Protein 1FXY (pdb70)

Secondary structure (DSSP, 8-state):
-BS-EE--TTS-TTEEEEE-TTS-EEEEEEE-SSSEEEE-GGGTTS-SS-EEEEE-S-TTT----EEEEEEEEEEE-TT-BTTTTBT--EEEEESS----BTTB-PPPPPSSPPPTT-EEEEEESS---SSS----SS-EEEEEEBPPHHHHHHHSTTT--TTEEEES-TT-S-B--TT-TT-EEEETTEEEEEEEE-SSSSBTTB-EEEEEGGGGHHHHHHHHHHT-

GO terms:
  GO:0031638 zymogen activation (P, IDA)
  GO:0006508 proteolysis (P, IDA)
  GO:0004252 serine-type endopeptidase activity (F, IMP)
  GO:0005515 protein binding (F, IPI)
  GO:0005576 extracellular region (C, TAS)
  GO:0004252 serine-type endopeptidase activity (F, TAS)
  GO:0007596 blood coagulation (P, TAS)
  GO:0005788 endoplasmic reticulum lumen (C, TAS)
  GO:0005796 Golgi lumen (C, TAS)
  GO:0005886 plasma membrane (C, TAS)
  GO:0005543 phospholipid binding (F, IDA)
  GO:0004252 serine-type endopeptidase activity (F, IDA)
  GO:0032008 positive regulation of TOR signaling (P, IDA)
  GO:0009897 external side of plasma membrane (C, IC)
  GO:0030335 positive regulation of cell migration (P, TAS)
  GO:0007596 blood coagulation (P, IC)

InterPro domains:
  IPR000152 EGF-type aspartate/asparagine hydroxylation site [PS00010] (101-112)
  IPR000294 Gamma-carboxyglutamic acid-rich (GLA) domain [PF00594] (45-85)
  IPR000294 Gamma-carboxyglutamic acid-rich (GLA) domain [PR00001] (44-57)
  IPR000294 Gamma-carboxyglutamic acid-rich (GLA) domain [PR00001] (58-71)
  IPR000294 Gamma-carboxyglutamic acid-rich (GLA) domain [PR00001] (72-86)
  IPR000294 Gamma-carboxyglutamic acid-rich (GLA) domain [PS00011] (56-81)
  IPR000294 Gamma-carboxyglutamic acid-rich (GLA) domain [PS50998] (40-86)
  IPR000294 Gamma-carboxyglutamic acid-rich (GLA) domain [SM00069] (22-85)
  IPR000742 EGF-like domain [PF00008] (90-120)
  IPR000742 EGF-like domain [PS00022] (110-121)
  IPR000742 EGF-like domain [PS01186] (110-121)
  IPR000742 EGF-like domain [PS50026] (86-122)
  IPR000742 EGF-like domain [SM00181] (89-122)
  IPR000742 EGF-like domain [SM00181] (128-165)
  IPR001254 Serine proteases, trypsin domain [PF00089] (235-462)
  IPR001254 Serine proteases, trypsin domain [PS50240] (235-467)
  IPR001254 Serine proteases, trypsin domain [SM00020] (234-462)
  IPR001254 Serine proteases, trypsin domain [cd00190] (235-464)
  IPR001314 Peptidase S1A, chymotrypsin family [PR00722] (262-277)
  IPR001314 Peptidase S1A, chymotrypsin family [PR00722] (318-332)

CATH classification: 2.40.10.10 (+1 more: 2.40.10.10)

Foldseek 3Di:
DAPFAFQDQLNQQQKKFKAAPVRHTFEIWGAAFQFKIKFFLVVPVVHDAIWMKGADDCCVVHDDHIDIFHWDDKAQDVVADPVQLASGMIMTTTPGTDDDDSSHDGAAADPDADDFFFKKKAKFQAAHDLPDGDTDPGITIDIWTWHDVVLVCVLPPPSDDPQKTFTHDLQFRDAGAGSHGNTFIGTPRHGQWGFTDWDGHRDHSITTMTGGRNVCPVVVVVVVVVVD

Structure (mmCIF, N/CA/C/O backbone):
data_1FXY
#
_entry.id   1FXY
#
_cell.length_a   65.510
_cell.length_b   48.920
_cell.length_c   75.540
_cell.angle_alpha   90.00
_cell.angle_beta   111.46
_cell.angle_gamma   90.00
#
_symmetry.space_group_name_H-M   'C 1 2 1'
#
loop_
_entity.id
_entity.type
_entity.pdbx_description
1 polymer 'COAGULATION FACTOR XA-TRYPSIN CHIMERA'
2 non-polymer D-phenylalanyl-N-[(2S,3S)-6-{[amino(iminio)methyl]amino}-1-chloro-2-hydroxyhexan-3-yl]-L-prolinamide
3 water water
#
loop_
_atom_site.group_PDB
_atom_site.id
_atom_site.type_symbol
_atom_site.label_atom_id
_atom_site.label_alt_id
_atom_site.label_comp_id
_atom_site.label_asym_id
_atom_site.label_entity_id
_atom_site.label_seq_id
_atom_site.pdbx_PDB_ins_code
_atom_site.Cartn_x
_atom_site.Cartn_y
_atom_site.Cartn_z
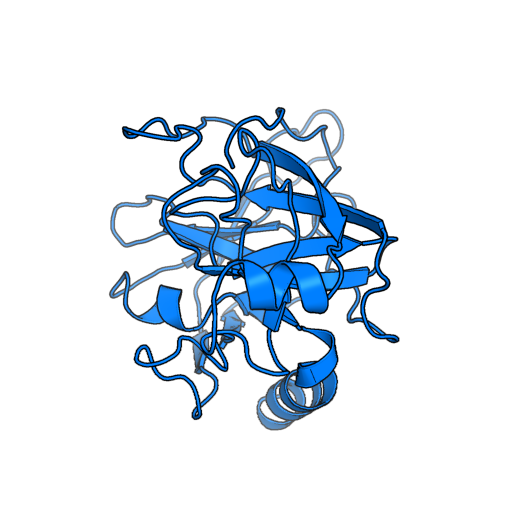_atom_site.occupancy
_atom_site.B_iso_or_equiv
_atom_site.auth_seq_id
_atom_site.auth_comp_id
_atom_site.auth_asym_id
_atom_site.auth_atom_id
_atom_site.pdbx_PDB_model_num
ATOM 1 N N . ILE A 1 1 ? 8.459 6.036 8.458 1.00 11.70 16 ILE A N 1
ATOM 2 C CA . ILE A 1 1 ? 8.853 5.123 7.347 1.00 15.33 16 ILE A CA 1
ATOM 3 C C . ILE A 1 1 ? 8.722 5.853 6.009 1.00 14.91 16 ILE A C 1
ATOM 4 O O . ILE A 1 1 ? 7.667 6.409 5.704 1.00 17.95 16 ILE A O 1
ATOM 12 N N . VAL A 1 2 ? 9.797 5.858 5.224 1.00 15.72 17 VAL A N 1
ATOM 13 C CA . VAL A 1 2 ? 9.799 6.515 3.917 1.00 16.86 17 VAL A CA 1
ATOM 14 C C . VAL A 1 2 ? 9.657 5.488 2.800 1.00 16.72 17 VAL A C 1
ATOM 15 O O . VAL A 1 2 ? 10.375 4.489 2.765 1.00 13.55 17 VAL A O 1
ATOM 20 N N . GLY A 1 3 ? 8.720 5.740 1.891 1.00 19.05 18 GLY A N 1
ATOM 21 C CA . GLY A 1 3 ? 8.501 4.836 0.777 1.00 16.42 18 GLY A CA 1
ATOM 22 C C . GLY A 1 3 ? 7.897 3.499 1.159 1.00 19.66 18 GLY A C 1
ATOM 23 O O . GLY A 1 3 ? 8.174 2.481 0.517 1.00 20.83 18 GLY A O 1
ATOM 25 N N . GLY A 1 4 ? 7.070 3.495 2.203 1.00 18.90 19 GLY A N 1
ATOM 26 C CA . GLY A 1 4 ? 6.436 2.264 2.639 1.00 17.04 19 GLY A CA 1
ATOM 27 C C . GLY A 1 4 ? 5.008 2.158 2.140 1.00 18.29 19 GLY A C 1
ATOM 28 O O . GLY A 1 4 ? 4.633 2.818 1.178 1.00 18.42 19 GLY A O 1
ATOM 30 N N . TYR A 1 5 ? 4.213 1.320 2.797 1.00 18.10 20 TYR A N 1
ATOM 31 C CA . TYR A 1 5 ? 2.813 1.126 2.434 1.00 19.32 20 TYR A CA 1
ATOM 32 C C . TYR A 1 5 ? 2.003 0.965 3.721 1.00 19.36 20 TYR A C 1
ATOM 33 O O . TYR A 1 5 ? 2.561 0.646 4.767 1.00 19.49 20 TYR A O 1
ATOM 44 N N . ASN A 1 6 ? 0.694 1.187 3.641 1.00 20.71 21 ASN A N 1
ATOM 45 C CA . ASN A 1 6 ? -0.187 1.047 4.797 1.00 21.29 21 ASN A CA 1
ATOM 46 C C . ASN A 1 6 ? -0.232 -0.409 5.231 1.00 21.35 21 ASN A C 1
ATOM 47 O O . ASN A 1 6 ? -0.789 -1.247 4.524 1.00 23.87 21 ASN A O 1
ATOM 55 N N . CYS A 1 7 ? 0.348 -0.709 6.391 1.00 17.79 22 CYS A N 1
ATOM 56 C CA . CYS A 1 7 ? 0.363 -2.077 6.900 1.00 18.11 22 CYS A CA 1
ATOM 57 C C . CYS A 1 7 ? -1.017 -2.693 6.729 1.00 19.29 22 CYS A C 1
ATOM 58 O O . CYS A 1 7 ? -2.024 -2.018 6.905 1.00 22.56 22 CYS A O 1
ATOM 62 N N . LYS A 1 8 ? -1.065 -3.970 6.382 1.00 22.96 23 LYS A N 1
ATOM 63 C CA . LYS A 1 8 ? -2.341 -4.649 6.220 1.00 26.14 23 LYS A CA 1
ATOM 64 C C . LYS A 1 8 ? -2.865 -4.994 7.611 1.00 28.99 23 LYS A C 1
ATOM 65 O O . LYS A 1 8 ? -2.086 -5.128 8.559 1.00 25.39 23 LYS A O 1
ATOM 75 N N . ASP A 1 9 ? -4.181 -5.130 7.738 1.00 29.54 24 ASP A N 1
ATOM 76 C CA . ASP A 1 9 ? -4.784 -5.470 9.024 1.00 29.65 24 ASP A CA 1
ATOM 77 C C . ASP A 1 9 ? -4.112 -6.704 9.642 1.00 28.39 24 ASP A C 1
ATOM 78 O O . ASP A 1 9 ? -3.876 -7.700 8.957 1.00 28.42 24 ASP A O 1
ATOM 84 N N . GLY A 1 10 ? -3.797 -6.621 10.932 1.00 26.92 25 GLY A N 1
ATOM 85 C CA . GLY A 1 10 ? -3.170 -7.733 11.631 1.00 24.65 25 GLY A CA 1
ATOM 86 C C . GLY A 1 10 ? -1.765 -8.133 11.206 1.00 24.56 25 GLY A C 1
ATOM 87 O O . GLY A 1 10 ? -1.294 -9.213 11.569 1.00 22.31 25 GLY A O 1
ATOM 89 N N . GLU A 1 11 ? -1.083 -7.274 10.453 1.00 23.76 26 GLU A N 1
ATOM 90 C CA . GLU A 1 11 ? 0.269 -7.577 9.991 1.00 22.55 26 GLU A CA 1
ATOM 91 C C . GLU A 1 11 ? 1.350 -7.344 11.058 1.00 20.99 26 GLU A C 1
ATOM 92 O O . GLU A 1 11 ? 2.375 -8.024 11.062 1.00 18.55 26 GLU A O 1
ATOM 99 N N . VAL A 1 12 ? 1.121 -6.388 11.957 1.00 17.98 27 VAL A N 1
ATOM 100 C CA . VAL A 1 12 ? 2.090 -6.078 13.014 1.00 16.06 27 VAL A CA 1
ATOM 101 C C . VAL A 1 12 ? 1.428 -6.057 14.394 1.00 17.00 27 VAL A C 1
ATOM 102 O O . VAL A 1 12 ? 1.314 -5.005 15.035 1.00 16.00 27 VAL A O 1
ATOM 107 N N . PRO A 1 13 ? 1.017 -7.233 14.885 1.00 15.54 28 PRO A N 1
ATOM 108 C CA . PRO A 1 13 ? 0.360 -7.334 16.192 1.00 15.50 28 PRO A CA 1
ATOM 109 C C . PRO A 1 13 ? 1.190 -6.867 17.388 1.00 16.67 28 PRO A C 1
ATOM 110 O O . PRO A 1 13 ? 0.634 -6.472 18.411 1.00 16.62 28 PRO A O 1
ATOM 114 N N . TRP A 1 14 ? 2.514 -6.901 17.241 1.00 16.16 29 TRP A N 1
ATOM 115 C CA . TRP A 1 14 ? 3.440 -6.530 18.312 1.00 14.36 29 TRP A CA 1
ATOM 116 C C . TRP A 1 14 ? 3.817 -5.055 18.363 1.00 16.42 29 TRP A C 1
ATOM 117 O O . TRP A 1 14 ? 4.621 -4.655 19.205 1.00 17.17 29 TRP A O 1
ATOM 130 N N . GLN A 1 15 ? 3.242 -4.251 17.473 1.00 16.95 30 GLN A N 1
ATOM 131 C CA . GLN A 1 15 ? 3.554 -2.824 17.424 1.00 14.32 30 GLN A CA 1
ATOM 132 C C . GLN A 1 15 ? 3.000 -2.015 18.591 1.00 15.60 30 GLN A C 1
ATOM 133 O O . GLN A 1 15 ? 1.844 -2.177 18.982 1.00 16.02 30 GLN A O 1
ATOM 142 N N . ALA A 1 16 ? 3.844 -1.142 19.138 1.00 15.50 31 ALA A N 1
ATOM 143 C CA . ALA A 1 16 ? 3.462 -0.258 20.232 1.00 12.48 31 ALA A CA 1
ATOM 144 C C . ALA A 1 16 ? 3.878 1.165 19.853 1.00 12.96 31 ALA A C 1
ATOM 145 O O . ALA A 1 16 ? 4.811 1.360 19.074 1.00 12.50 31 ALA A O 1
ATOM 148 N N . LEU A 1 17 ? 3.171 2.153 20.393 1.00 14.51 32 LEU A N 1
ATOM 149 C CA . LEU A 1 17 ? 3.451 3.555 20.110 1.00 14.83 32 LEU A CA 1
ATOM 150 C C . LEU A 1 17 ? 3.588 4.347 21.399 1.00 17.03 32 LEU A C 1
ATOM 151 O O . LEU A 1 17 ? 2.733 4.258 22.274 1.00 13.23 32 LEU A O 1
ATOM 157 N N . LEU A 1 18 ? 4.667 5.114 21.520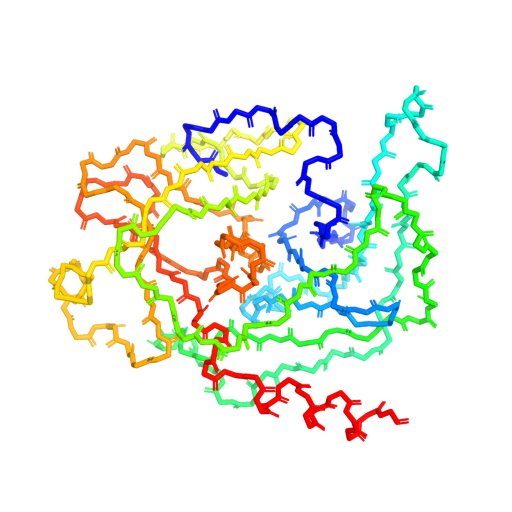 1.00 18.16 33 LEU A N 1
ATOM 158 C CA . LEU A 1 18 ? 4.874 5.936 22.706 1.00 19.02 33 LEU A CA 1
ATOM 159 C C . LEU A 1 18 ? 4.282 7.303 22.398 1.00 18.25 33 LEU A C 1
ATOM 160 O O . LEU A 1 18 ? 4.573 7.886 21.352 1.00 14.18 33 LEU A O 1
ATOM 166 N N . ILE A 1 19 ? 3.443 7.801 23.301 1.00 18.37 34 ILE A N 1
ATOM 167 C CA . ILE A 1 19 ? 2.811 9.102 23.117 1.00 20.73 34 ILE A CA 1
ATOM 168 C C . ILE A 1 19 ? 3.170 10.050 24.259 1.00 21.20 34 ILE A C 1
ATOM 169 O O . ILE A 1 19 ? 3.179 9.661 25.426 1.00 18.60 34 ILE A O 1
ATOM 175 N N . ASN A 1 20 ? 3.470 11.297 23.912 1.00 25.45 35 ASN A N 1
ATOM 176 C CA . ASN A 1 20 ? 3.854 12.300 24.901 1.00 32.57 35 ASN A CA 1
ATOM 177 C C . ASN A 1 20 ? 2.658 12.937 25.604 1.00 35.39 35 ASN A C 1
ATOM 178 O O . ASN A 1 20 ? 1.531 12.449 25.496 1.00 34.64 35 ASN A O 1
ATOM 186 N N . GLU A 1 21 ? 2.920 14.029 26.323 1.00 38.90 36 GLU A N 1
ATOM 187 C CA . GLU A 1 21 ? 1.885 14.756 27.053 1.00 39.60 36 GLU A CA 1
ATOM 188 C C . GLU A 1 21 ? 0.774 15.247 26.126 1.00 42.44 36 GLU A C 1
ATOM 189 O O . GLU A 1 21 ? -0.406 15.171 26.469 1.00 44.12 36 GLU A O 1
ATOM 196 N N . GLU A 1 22 ? 1.156 15.744 24.951 1.00 45.90 37 GLU A N 1
ATOM 197 C CA . GLU A 1 22 ? 0.197 16.256 23.973 1.00 46.57 37 GLU A CA 1
ATOM 198 C C . GLU A 1 22 ? -0.498 15.159 23.162 1.00 48.20 37 GLU A C 1
ATOM 199 O O . GLU A 1 22 ? -1.064 15.426 22.100 1.00 50.17 37 GLU A O 1
ATOM 206 N N . ASN A 1 23 ? -0.456 13.929 23.665 1.00 46.95 38 ASN A N 1
ATOM 207 C CA . ASN A 1 23 ? -1.088 12.802 22.985 1.00 45.49 38 ASN A CA 1
ATOM 208 C C . ASN A 1 23 ? -0.566 12.592 21.562 1.00 44.29 38 ASN A C 1
ATOM 209 O O . ASN A 1 23 ? -1.289 12.095 20.697 1.00 46.79 38 ASN A O 1
ATOM 217 N N . GLU A 1 24 ? 0.686 12.969 21.324 1.00 37.64 39 GLU A N 1
ATOM 218 C CA . GLU A 1 24 ? 1.293 12.806 20.007 1.00 35.80 39 GLU A CA 1
ATOM 219 C C . GLU A 1 24 ? 2.328 11.679 20.035 1.00 30.86 39 GLU A C 1
ATOM 220 O O . GLU A 1 24 ? 3.058 11.515 21.014 1.00 24.63 39 GLU A O 1
ATOM 227 N N . GLY A 1 25 ? 2.388 10.903 18.958 1.00 26.98 40 GLY A N 1
ATOM 228 C CA . GLY A 1 25 ? 3.338 9.806 18.898 1.00 25.45 40 GLY A CA 1
ATOM 229 C C . GLY A 1 25 ? 4.729 10.311 18.586 1.00 24.95 40 GLY A C 1
ATOM 230 O O . GLY A 1 25 ? 4.900 11.124 17.677 1.00 26.84 40 GLY A O 1
ATOM 232 N N . PHE A 1 26 ? 5.728 9.842 19.331 1.00 21.49 41 PHE A N 1
ATOM 233 C CA . PHE A 1 26 ? 7.092 10.292 19.096 1.00 19.93 41 PHE A CA 1
ATOM 234 C C . PHE A 1 26 ? 8.097 9.165 18.930 1.00 17.80 41 PHE A C 1
ATOM 235 O O . PHE A 1 26 ? 9.241 9.399 18.533 1.00 18.78 41 PHE A O 1
ATOM 244 N N . CYS A 1 27 ? 7.669 7.944 19.222 1.00 15.49 42 CYS A N 1
ATOM 245 C CA . CYS A 1 27 ? 8.542 6.784 19.100 1.00 16.85 42 CYS A CA 1
ATOM 246 C C . CYS A 1 27 ? 7.742 5.490 19.046 1.00 17.41 42 CYS A C 1
ATOM 247 O O . CYS A 1 27 ? 6.588 5.439 19.471 1.00 16.36 42 CYS A O 1
ATOM 251 N N . GLY A 1 28 ? 8.364 4.448 18.509 1.00 14.30 43 GLY A N 1
ATOM 252 C CA . GLY A 1 28 ? 7.705 3.166 18.421 1.00 13.77 43 GLY A CA 1
ATOM 253 C C . GLY A 1 28 ? 8.112 2.265 19.568 1.00 16.79 43 GLY A C 1
ATOM 254 O O . GLY A 1 28 ? 8.851 2.670 20.474 1.00 10.13 43 GLY A O 1
ATOM 256 N N . GLY A 1 29 ? 7.618 1.034 19.524 1.00 12.92 44 GLY A N 1
ATOM 257 C CA . GLY A 1 29 ? 7.934 0.066 20.550 1.00 9.85 44 GLY A CA 1
ATOM 258 C C . GLY A 1 29 ? 7.504 -1.307 20.089 1.00 9.82 44 GLY A C 1
ATOM 259 O O . GLY A 1 29 ? 6.760 -1.432 19.118 1.00 13.32 44 GLY A O 1
ATOM 261 N N . THR A 1 30 ? 7.982 -2.335 20.780 1.00 11.67 45 THR A N 1
ATOM 262 C CA . THR A 1 30 ? 7.642 -3.710 20.456 1.00 10.86 45 THR A CA 1
ATOM 263 C C . THR A 1 30 ? 7.145 -4.412 21.724 1.00 13.73 45 THR A C 1
ATOM 264 O O . THR A 1 30 ? 7.779 -4.333 22.773 1.00 15.34 45 THR A O 1
ATOM 270 N N . ILE A 1 31 ? 6.007 -5.089 21.632 1.00 14.52 46 ILE A N 1
ATOM 271 C CA . ILE A 1 31 ? 5.483 -5.812 22.780 1.00 15.30 46 ILE A CA 1
ATOM 272 C C . ILE A 1 31 ? 6.315 -7.083 22.932 1.00 16.58 46 ILE A C 1
ATOM 273 O O . ILE A 1 31 ? 6.507 -7.828 21.964 1.00 13.79 46 ILE A O 1
ATOM 279 N N . LEU A 1 32 ? 6.814 -7.321 24.141 1.00 14.89 47 LEU A N 1
ATOM 280 C CA . LEU A 1 32 ? 7.627 -8.506 24.418 1.00 18.20 47 LEU A CA 1
ATOM 281 C C . LEU A 1 32 ? 6.818 -9.498 25.247 1.00 18.08 47 LEU A C 1
ATOM 282 O O . LEU A 1 32 ? 6.954 -10.714 25.110 1.00 17.03 47 LEU A O 1
ATOM 288 N N . SER A 1 33 ? 5.973 -8.951 26.110 1.00 16.10 48 SER A N 1
ATOM 289 C CA . SER A 1 33 ? 5.126 -9.739 26.980 1.00 19.32 48 SER A CA 1
ATOM 290 C C . SER A 1 33 ? 3.995 -8.830 27.454 1.00 20.88 48 SER A C 1
ATOM 291 O O . SER A 1 33 ? 3.902 -7.679 27.026 1.00 19.23 48 SER A O 1
ATOM 296 N N . GLU A 1 34 ? 3.144 -9.338 28.340 1.00 20.80 49 GLU A N 1
ATOM 297 C CA . GLU A 1 34 ? 2.011 -8.567 28.845 1.00 20.24 49 GLU A CA 1
ATOM 298 C C . GLU A 1 34 ? 2.391 -7.303 29.612 1.00 15.62 49 GLU A C 1
ATOM 299 O O . GLU A 1 34 ? 1.644 -6.330 29.611 1.00 14.86 49 GLU A O 1
ATOM 306 N N . PHE A 1 35 ? 3.551 -7.308 30.256 1.00 13.48 50 PHE A N 1
ATOM 307 C CA . PHE A 1 35 ? 3.986 -6.154 31.035 1.00 15.77 50 PHE A CA 1
ATOM 308 C C . PHE A 1 35 ? 5.172 -5.410 30.444 1.00 15.33 50 PHE A C 1
ATOM 309 O O . PHE A 1 35 ? 5.440 -4.278 30.837 1.00 16.17 50 PHE A O 1
ATOM 318 N N . TYR A 1 36 ? 5.883 -6.038 29.511 1.00 14.66 51 TYR A N 1
ATOM 319 C CA . TYR A 1 36 ? 7.080 -5.424 28.940 1.00 13.52 51 TYR A CA 1
ATOM 320 C C . TYR A 1 36 ? 7.058 -4.993 27.484 1.00 13.65 51 TYR A C 1
ATOM 321 O O . TYR A 1 36 ? 6.566 -5.705 26.605 1.00 13.71 51 TYR A O 1
ATOM 332 N N . ILE A 1 37 ? 7.627 -3.812 27.256 1.00 12.50 52 ILE A N 1
ATOM 333 C CA . ILE A 1 37 ? 7.728 -3.204 25.937 1.00 14.64 52 ILE A CA 1
ATOM 334 C C . ILE A 1 37 ? 9.195 -2.868 25.669 1.00 13.56 52 ILE A C 1
ATOM 335 O O . ILE A 1 37 ? 9.899 -2.370 26.547 1.00 13.17 52 ILE A O 1
ATOM 341 N N . LEU A 1 38 ? 9.650 -3.157 24.456 1.00 10.78 53 LEU A N 1
ATOM 342 C CA . LEU A 1 38 ? 11.017 -2.868 24.049 1.00 8.57 53 LEU A CA 1
ATOM 343 C C . LEU A 1 38 ? 11.017 -1.618 23.167 1.00 9.60 53 LEU A C 1
ATOM 344 O O . LEU A 1 38 ? 10.177 -1.473 22.286 1.00 10.09 53 LEU A O 1
ATOM 350 N N . THR A 1 39 ? 11.955 -0.711 23.410 1.00 11.60 54 THR A N 1
ATOM 351 C CA . THR A 1 39 ? 12.053 0.502 22.614 1.00 10.32 54 THR A CA 1
ATOM 352 C C . THR A 1 39 ? 13.505 0.971 22.607 1.00 14.30 54 THR A C 1
ATOM 353 O O . THR A 1 39 ? 14.396 0.251 23.078 1.00 8.34 54 THR A O 1
ATOM 359 N N . ALA A 1 40 ? 13.744 2.156 22.048 1.00 11.92 55 ALA A N 1
ATOM 360 C CA . ALA A 1 40 ? 15.091 2.716 21.974 1.00 10.49 55 ALA A CA 1
ATOM 361 C C . ALA A 1 40 ? 15.377 3.612 23.178 1.00 10.82 55 ALA A C 1
ATOM 362 O O . ALA A 1 40 ? 14.513 4.374 23.613 1.00 7.09 55 ALA A O 1
ATOM 365 N N . ALA A 1 41 ? 16.587 3.515 23.720 1.00 10.62 56 ALA A N 1
ATOM 366 C CA . ALA A 1 41 ? 16.965 4.325 24.876 1.00 11.73 56 ALA A CA 1
ATOM 367 C C . ALA A 1 41 ? 16.889 5.815 24.571 1.00 12.94 56 ALA A C 1
ATOM 368 O O . ALA A 1 41 ? 16.507 6.606 25.436 1.00 12.41 56 ALA A O 1
ATOM 371 N N . HIS A 1 42 ? 17.244 6.199 23.344 1.00 11.68 57 HIS A N 1
ATOM 372 C CA . HIS A 1 42 ? 17.226 7.610 22.971 1.00 10.74 57 HIS A CA 1
ATOM 373 C C . HIS A 1 42 ? 15.845 8.256 22.934 1.00 11.75 57 HIS A C 1
ATOM 374 O O . HIS A 1 42 ? 15.732 9.479 22.912 1.00 12.44 57 HIS A O 1
ATOM 383 N N . CYS A 1 43 ? 14.798 7.436 22.946 1.00 12.86 58 CYS A N 1
ATOM 384 C CA . CYS A 1 43 ? 13.418 7.926 22.944 1.00 14.10 58 CYS A CA 1
ATOM 385 C C . CYS A 1 43 ? 13.055 8.423 24.343 1.00 16.87 58 CYS A C 1
ATOM 386 O O . CYS A 1 43 ? 12.160 9.256 24.516 1.00 15.58 58 CYS A O 1
ATOM 390 N N . LEU A 1 44 ? 13.749 7.886 25.340 1.00 16.11 59 LEU A N 1
ATOM 391 C CA . LEU A 1 44 ? 13.500 8.235 26.729 1.00 24.66 59 LEU A CA 1
ATOM 392 C C . LEU A 1 44 ? 13.721 9.707 27.054 1.00 26.74 59 LEU A C 1
ATOM 393 O O . LEU A 1 44 ? 13.071 10.249 27.948 1.00 31.42 59 LEU A O 1
ATOM 399 N N . TYR A 1 45 ? 14.625 10.365 26.336 1.00 31.14 60 TYR A N 1
ATOM 400 C CA . TYR A 1 45 ? 14.872 11.773 26.601 1.00 34.69 60 TYR A CA 1
ATOM 401 C C . TYR A 1 45 ? 14.205 12.702 25.588 1.00 35.67 60 TYR A C 1
ATOM 402 O O . TYR A 1 45 ? 14.457 13.906 25.576 1.00 39.25 60 TYR A O 1
ATOM 413 N N . GLN A 1 46 ? 13.340 12.141 24.751 1.00 36.49 61 GLN A N 1
ATOM 414 C CA . GLN A 1 46 ? 12.637 12.929 23.749 1.00 35.37 61 GLN A CA 1
ATOM 415 C C . GLN A 1 46 ? 11.268 13.349 24.262 1.00 36.37 61 GLN A C 1
ATOM 416 O O . GLN A 1 46 ? 10.473 13.922 23.520 1.00 37.37 61 GLN A O 1
ATOM 425 N N . ALA A 1 47 A 10.998 13.057 25.532 1.00 38.69 61 ALA A N 1
ATOM 426 C CA . ALA A 1 47 A 9.723 13.411 26.156 1.00 41.35 61 ALA A CA 1
ATOM 427 C C . ALA A 1 47 A 9.787 13.228 27.671 1.00 42.77 61 ALA A C 1
ATOM 428 O O . ALA A 1 47 A 10.416 12.291 28.164 1.00 45.49 61 ALA A O 1
ATOM 431 N N . LYS A 1 48 ? 9.136 14.125 28.407 1.00 44.99 62 LYS A N 1
ATOM 432 C CA . LYS A 1 48 ? 9.129 14.044 29.865 1.00 45.55 62 LYS A CA 1
ATOM 433 C C . LYS A 1 48 ? 8.260 12.887 30.345 1.00 47.56 62 LYS A C 1
ATOM 434 O O . LYS A 1 48 ? 8.752 11.937 30.962 1.00 50.29 62 LYS A O 1
ATOM 444 N N . ARG A 1 49 ? 6.965 12.969 30.054 1.00 47.06 63 ARG A N 1
ATOM 445 C CA . ARG A 1 49 ? 6.019 11.928 30.443 1.00 42.47 63 ARG A CA 1
ATOM 446 C C . ARG A 1 49 ? 5.427 11.294 29.187 1.00 36.44 63 ARG A C 1
ATOM 447 O O . ARG A 1 49 ? 5.278 11.958 28.158 1.00 34.94 63 ARG A O 1
ATOM 461 N N . PHE A 1 50 ? 5.102 10.009 29.268 1.00 28.28 64 PHE A N 1
ATOM 462 C CA . PHE A 1 50 ? 4.526 9.315 28.126 1.00 22.58 64 PHE A CA 1
ATOM 463 C C . PHE A 1 50 ? 3.811 8.029 28.526 1.00 20.98 64 PHE A C 1
ATOM 464 O O . PHE A 1 50 ? 4.004 7.495 29.624 1.00 17.73 64 PHE A O 1
ATOM 473 N N . LYS A 1 51 ? 2.972 7.549 27.617 1.00 21.46 65 LYS A N 1
ATOM 474 C CA . LYS A 1 51 ? 2.218 6.325 27.819 1.00 21.57 65 LYS A CA 1
ATOM 475 C C . LYS A 1 51 ? 2.469 5.448 26.599 1.00 18.14 65 LYS A C 1
ATOM 476 O O . LYS A 1 51 ? 3.140 5.868 25.657 1.00 14.86 65 LYS A O 1
ATOM 486 N N . VAL A 1 52 ? 1.936 4.233 26.616 1.00 17.51 66 VAL A N 1
ATOM 487 C CA . VAL A 1 52 ? 2.115 3.321 25.492 1.00 18.11 66 VAL A CA 1
ATOM 488 C C . VAL A 1 52 ? 0.768 2.931 24.914 1.00 17.58 66 VAL A C 1
ATOM 489 O O . VAL A 1 52 ? -0.150 2.583 25.644 1.00 19.77 66 VAL A O 1
ATOM 494 N N . ARG A 1 53 ? 0.653 2.989 23.596 1.00 19.44 67 ARG A N 1
ATOM 495 C CA . ARG A 1 53 ? -0.589 2.620 22.944 1.00 19.65 67 ARG A CA 1
ATOM 496 C C . ARG A 1 53 ? -0.386 1.397 22.064 1.00 18.11 67 ARG A C 1
ATOM 497 O O . ARG A 1 53 ? 0.544 1.345 21.264 1.00 16.35 67 ARG A O 1
ATOM 511 N N . VAL A 1 54 ? -1.258 0.408 22.229 1.00 19.13 68 VAL A N 1
ATOM 512 C CA . VAL A 1 54 ? -1.204 -0.807 21.430 1.00 19.23 68 VAL A CA 1
ATOM 513 C C . VAL A 1 54 ? -2.600 -1.050 20.872 1.00 18.10 68 VAL A C 1
ATOM 514 O O . VAL A 1 54 ? -3.559 -0.396 21.278 1.00 18.69 68 VAL A O 1
ATOM 519 N N . GLY A 1 55 ? -2.712 -1.984 19.936 1.00 21.13 69 GLY A N 1
ATOM 520 C CA . GLY A 1 55 ? -4.007 -2.282 19.361 1.00 21.67 69 GLY A CA 1
ATOM 521 C C . GLY A 1 55 ? -4.279 -1.503 18.093 1.00 25.23 69 GLY A C 1
ATOM 522 O O . GLY A 1 55 ? -3.391 -0.830 17.565 1.00 21.07 69 GLY A O 1
ATOM 524 N N . ASP A 1 56 ? -5.520 -1.591 17.620 1.00 26.25 70 ASP A N 1
ATOM 525 C CA . ASP A 1 56 ? -5.946 -0.922 16.400 1.00 28.44 70 ASP A CA 1
ATOM 526 C C . ASP A 1 56 ? -7.456 -0.719 16.467 1.00 30.35 70 ASP A C 1
ATOM 527 O O . ASP A 1 56 ? -8.117 -1.258 17.351 1.00 28.77 70 ASP A O 1
ATOM 533 N N . ARG A 1 57 ? -7.997 0.038 15.517 1.00 34.46 71 ARG A N 1
ATOM 534 C CA . ARG A 1 57 ? -9.430 0.323 15.477 1.00 36.33 71 ARG A CA 1
ATOM 535 C C . ARG A 1 57 ? -10.193 -0.502 14.439 1.00 36.52 71 ARG A C 1
ATOM 536 O O . ARG A 1 57 ? -11.363 -0.233 14.167 1.00 35.64 71 ARG A O 1
ATOM 550 N N . ASN A 1 58 ? -9.536 -1.503 13.863 1.00 39.89 72 ASN A N 1
ATOM 551 C CA . ASN A 1 58 ? -10.169 -2.356 12.861 1.00 43.60 72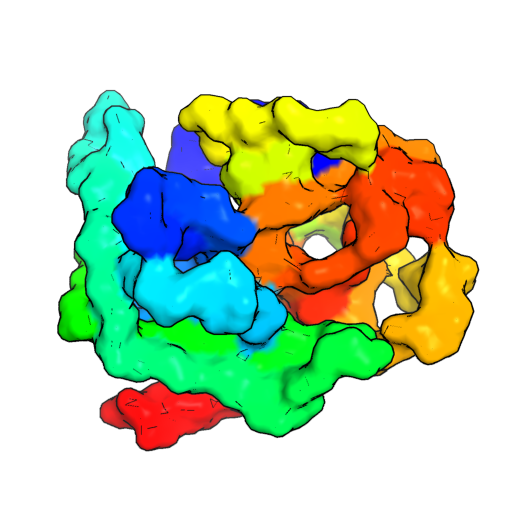 ASN A CA 1
ATOM 552 C C . ASN A 1 58 ? -10.962 -3.470 13.534 1.00 45.24 72 ASN A C 1
ATOM 553 O O . ASN A 1 58 ? -10.517 -4.616 13.610 1.00 48.11 72 ASN A O 1
ATOM 561 N N . THR A 1 59 ? -12.148 -3.114 14.018 1.00 45.40 73 THR A N 1
ATOM 562 C CA . THR A 1 59 ? -13.021 -4.050 14.711 1.00 43.55 73 THR A CA 1
ATOM 563 C C . THR A 1 59 ? -13.697 -5.051 13.786 1.00 43.07 73 THR A C 1
ATOM 564 O O . THR A 1 59 ? -14.299 -6.020 14.248 1.00 44.63 73 THR A O 1
ATOM 570 N N . GLU A 1 60 ? -13.602 -4.817 12.482 1.00 41.75 74 GLU A N 1
ATOM 571 C CA . GLU A 1 60 ? -14.208 -5.718 11.508 1.00 41.26 74 GLU A CA 1
ATOM 572 C C . GLU A 1 60 ? -13.639 -7.127 11.668 1.00 40.87 74 GLU A C 1
ATOM 573 O O . GLU A 1 60 ? -14.392 -8.097 11.790 1.00 42.89 74 GLU A O 1
ATOM 579 N N . GLN A 1 61 ? -12.312 -7.233 11.677 1.00 35.91 75 GLN A N 1
ATOM 580 C CA . GLN A 1 61 ? -11.647 -8.525 11.823 1.00 31.82 75 GLN A CA 1
ATOM 581 C C . GLN A 1 61 ? -11.594 -8.996 13.277 1.00 28.96 75 GLN A C 1
ATOM 582 O O . GLN A 1 61 ? -11.661 -10.194 13.550 1.00 32.24 75 GLN A O 1
ATOM 588 N N . GLU A 1 62 ? -11.479 -8.059 14.211 1.00 24.23 76 GLU A N 1
ATOM 589 C CA . GLU A 1 62 ? -11.413 -8.418 15.620 1.00 21.10 76 GLU A CA 1
ATOM 590 C C . GLU A 1 62 ? -11.703 -7.213 16.501 1.00 20.80 76 GLU A C 1
ATOM 591 O O . GLU A 1 62 ? -11.238 -6.104 16.229 1.00 22.57 76 GLU A O 1
ATOM 598 N N . GLU A 1 63 ? -12.468 -7.443 17.564 1.00 18.41 77 GLU A N 1
ATOM 599 C CA . GLU A 1 63 ? -12.844 -6.382 18.490 1.00 18.97 77 GLU A CA 1
ATOM 600 C C . GLU A 1 63 ? -11.808 -6.218 19.591 1.00 17.61 77 GLU A C 1
ATOM 601 O O . GLU A 1 63 ? -11.076 -7.150 19.909 1.00 23.46 77 GLU A O 1
ATOM 608 N N . GLY A 1 64 ? -11.746 -5.024 20.165 1.00 18.56 78 GLY A N 1
ATOM 609 C CA . GLY A 1 64 ? -10.791 -4.763 21.221 1.00 20.42 78 GLY A CA 1
ATOM 610 C C . GLY A 1 64 ? -10.332 -3.321 21.190 1.00 21.28 78 GLY A C 1
ATOM 611 O O . GLY A 1 64 ? -10.206 -2.680 22.233 1.00 28.96 78 GLY A O 1
ATOM 613 N N . GLY A 1 65 ? -10.081 -2.809 19.990 1.00 21.41 79 GLY A N 1
ATOM 614 C CA . GLY A 1 65 ? -9.641 -1.433 19.850 1.00 18.67 79 GLY A CA 1
ATOM 615 C C . GLY A 1 65 ? -8.210 -1.181 20.291 1.00 19.36 79 GLY A C 1
ATOM 616 O O . GLY A 1 65 ? -7.399 -2.102 20.388 1.00 21.61 79 GLY A O 1
ATOM 618 N N . GLU A 1 66 ? -7.905 0.087 20.540 1.00 21.07 80 GLU A N 1
ATOM 619 C CA . GLU A 1 66 ? -6.585 0.507 20.985 1.00 20.18 80 GLU A CA 1
ATOM 620 C C . GLU A 1 66 ? -6.608 0.614 22.500 1.00 21.79 80 GLU A C 1
ATOM 621 O O . GLU A 1 66 ? -7.636 0.953 23.084 1.00 22.58 80 GLU A O 1
ATOM 628 N N . ALA A 1 67 ? -5.476 0.327 23.132 1.00 21.32 81 ALA A N 1
ATOM 629 C CA . ALA A 1 67 ? -5.381 0.401 24.583 1.00 20.47 81 ALA A CA 1
ATOM 630 C C . ALA A 1 67 ? -4.184 1.256 24.967 1.00 19.89 81 ALA A C 1
ATOM 631 O O . ALA A 1 67 ? -3.082 1.060 24.460 1.00 17.91 81 ALA A O 1
ATOM 634 N N . VAL A 1 68 ? -4.408 2.216 25.855 1.00 19.45 82 VAL A N 1
ATOM 635 C CA . VAL A 1 68 ? -3.333 3.086 26.303 1.00 19.53 82 VAL A CA 1
ATOM 636 C C . VAL A 1 68 ? -2.891 2.610 27.679 1.00 20.72 82 VAL A C 1
ATOM 637 O O . VAL A 1 68 ? -3.714 2.418 28.573 1.00 23.01 82 VAL A O 1
ATOM 642 N N . HIS A 1 69 ? -1.589 2.412 27.841 1.00 21.48 83 HIS A N 1
ATOM 643 C CA . HIS A 1 69 ? -1.044 1.937 29.102 1.00 22.05 83 HIS A CA 1
ATOM 644 C C . HIS A 1 69 ? -0.072 2.918 29.726 1.00 23.42 83 HIS A C 1
ATOM 645 O O . HIS A 1 69 ? 0.660 3.621 29.028 1.00 23.13 83 HIS A O 1
ATOM 655 N N . GLU A 1 70 ? -0.070 2.957 31.052 1.00 19.36 84 GLU A N 1
ATOM 656 C CA . GLU A 1 70 ? 0.835 3.827 31.774 1.00 22.38 84 GLU A CA 1
ATOM 657 C C . GLU A 1 70 ? 2.127 3.051 32.037 1.00 20.51 84 GLU A C 1
ATOM 658 O O . GLU A 1 70 ? 2.108 1.828 32.201 1.00 19.82 84 GLU A O 1
ATOM 665 N N . VAL A 1 71 ? 3.250 3.756 32.044 1.00 17.27 85 VAL A N 1
ATOM 666 C CA . VAL A 1 71 ? 4.529 3.113 32.282 1.00 19.44 85 VAL A CA 1
ATOM 667 C C . VAL A 1 71 ? 4.891 3.197 33.760 1.00 21.33 85 VAL A C 1
ATOM 668 O O . VAL A 1 71 ? 4.975 4.281 34.332 1.00 21.99 85 VAL A O 1
ATOM 673 N N . GLU A 1 72 ? 5.096 2.039 34.372 1.00 21.06 86 GLU A N 1
ATOM 674 C CA . GLU A 1 72 ? 5.441 1.966 35.782 1.00 22.87 86 GLU A CA 1
ATOM 675 C C . GLU A 1 72 ? 6.939 2.124 36.024 1.00 24.30 86 GLU A C 1
ATOM 676 O O . GLU A 1 72 ? 7.353 2.927 36.861 1.00 25.20 86 GLU A O 1
ATOM 683 N N . VAL A 1 73 ? 7.743 1.351 35.295 1.00 22.32 87 VAL A N 1
ATOM 684 C CA . VAL A 1 73 ? 9.197 1.400 35.429 1.00 21.07 87 VAL A CA 1
ATOM 685 C C . VAL A 1 73 ? 9.893 1.523 34.078 1.00 21.35 87 VAL A C 1
ATOM 686 O O . VAL A 1 73 ? 9.555 0.808 33.133 1.00 21.89 87 VAL A O 1
ATOM 691 N N . VAL A 1 74 ? 10.862 2.431 33.995 1.00 18.20 88 VAL A N 1
ATOM 692 C CA . VAL A 1 74 ? 11.635 2.619 32.772 1.00 19.05 88 VAL A CA 1
ATOM 693 C C . VAL A 1 74 ? 13.031 2.077 33.045 1.00 16.39 88 VAL A C 1
ATOM 694 O O . VAL A 1 74 ? 13.704 2.531 33.965 1.00 18.09 88 VAL A O 1
ATOM 699 N N . ILE A 1 75 ? 13.455 1.101 32.251 1.00 12.95 89 ILE A N 1
ATOM 700 C CA . ILE A 1 75 ? 14.769 0.499 32.420 1.00 13.34 89 ILE A CA 1
ATOM 701 C C . ILE A 1 75 ? 15.615 0.665 31.165 1.00 16.24 89 ILE A C 1
ATOM 702 O O . ILE A 1 75 ? 15.525 -0.114 30.216 1.00 16.50 89 ILE A O 1
ATOM 708 N N . LYS A 1 76 ? 16.439 1.704 31.185 1.00 16.65 90 LYS A N 1
ATOM 709 C CA . LYS A 1 76 ? 17.323 2.051 30.082 1.00 20.13 90 LYS A CA 1
ATOM 710 C C . LYS A 1 76 ? 18.637 1.283 30.221 1.00 20.61 90 LYS A C 1
ATOM 711 O O . LYS A 1 76 ? 19.095 1.048 31.341 1.00 21.50 90 LYS A O 1
ATOM 721 N N . HIS A 1 77 ? 19.232 0.868 29.101 1.00 15.80 91 HIS A N 1
ATOM 722 C CA . HIS A 1 77 ? 20.502 0.155 29.173 1.00 12.10 91 HIS A CA 1
ATOM 723 C C . HIS A 1 77 ? 21.528 1.176 29.657 1.00 15.15 91 HIS A C 1
ATOM 724 O O . HIS A 1 77 ? 21.785 2.175 28.989 1.00 15.03 91 HIS A O 1
ATOM 734 N N . ASN A 1 78 ? 22.105 0.919 30.825 1.00 15.31 92 ASN A N 1
ATOM 735 C CA . ASN A 1 78 ? 23.058 1.835 31.439 1.00 15.70 92 ASN A CA 1
ATOM 736 C C . ASN A 1 78 ? 24.304 2.180 30.640 1.00 12.69 92 ASN A C 1
ATOM 737 O O . ASN A 1 78 ? 25.010 3.123 30.982 1.00 12.15 92 ASN A O 1
ATOM 745 N N . ARG A 1 79 ? 24.572 1.439 29.575 1.00 16.22 93 ARG A N 1
ATOM 746 C CA . ARG A 1 79 ? 25.754 1.709 28.765 1.00 16.67 93 ARG A CA 1
ATOM 747 C C . ARG A 1 79 ? 25.450 2.605 27.570 1.00 17.35 93 ARG A C 1
ATOM 748 O O . ARG A 1 79 ? 26.341 2.912 26.776 1.00 16.58 93 ARG A O 1
ATOM 762 N N . PHE A 1 80 ? 24.194 3.027 27.442 1.00 15.72 94 PHE A N 1
ATOM 763 C CA . PHE A 1 80 ? 23.814 3.897 26.336 1.00 16.44 94 PHE A CA 1
ATOM 764 C C . PHE A 1 80 ? 24.477 5.264 26.446 1.00 14.93 94 PHE A C 1
ATOM 765 O O . PHE A 1 80 ? 24.625 5.813 27.537 1.00 17.52 94 PHE A O 1
ATOM 774 N N . THR A 1 81 ? 24.873 5.801 25.299 1.00 14.05 95 THR A N 1
ATOM 775 C CA . THR A 1 81 ? 25.498 7.117 25.216 1.00 15.17 95 THR A CA 1
ATOM 776 C C . THR A 1 81 ? 25.162 7.686 23.844 1.00 11.54 95 THR A C 1
ATOM 777 O O . THR A 1 81 ? 25.213 6.967 22.853 1.00 9.60 95 THR A O 1
ATOM 783 N N . LYS A 1 82 ? 24.801 8.963 23.779 1.00 13.19 96 LYS A N 1
ATOM 784 C CA . LYS A 1 82 ? 24.472 9.562 22.487 1.00 19.77 96 LYS A CA 1
ATOM 785 C C . LYS A 1 82 ? 25.736 9.919 21.708 1.00 20.26 96 LYS A C 1
ATOM 786 O O . LYS A 1 82 ? 25.675 10.470 20.611 1.00 20.11 96 LYS A O 1
ATOM 796 N N . GLU A 1 83 ? 26.887 9.592 22.277 1.00 17.40 97 GLU A N 1
ATOM 797 C CA . GLU A 1 83 ? 28.146 9.866 21.611 1.00 20.73 97 GLU A CA 1
ATOM 798 C C . GLU A 1 83 ? 28.289 8.906 20.439 1.00 20.17 97 GLU A C 1
ATOM 799 O O . GLU A 1 83 ? 28.830 9.254 19.394 1.00 21.32 97 GLU A O 1
ATOM 806 N N . THR A 1 84 ? 27.778 7.693 20.621 1.00 24.98 98 THR A N 1
ATOM 807 C CA . THR A 1 84 ? 27.859 6.660 19.596 1.00 24.13 98 THR A CA 1
ATOM 808 C C . THR A 1 84 ? 26.492 6.095 19.232 1.00 22.90 98 THR A C 1
ATOM 809 O O . THR A 1 84 ? 26.307 5.550 18.140 1.00 25.23 98 THR A O 1
ATOM 815 N N . TYR A 1 85 ? 25.549 6.231 20.162 1.00 18.02 99 TYR A N 1
ATOM 816 C CA . TYR A 1 85 ? 24.190 5.707 20.015 1.00 18.86 99 TYR A CA 1
ATOM 817 C C . TYR A 1 85 ? 24.233 4.187 20.083 1.00 14.21 99 TYR A C 1
ATOM 818 O O . TYR A 1 85 ? 23.363 3.491 19.556 1.00 14.02 99 TYR A O 1
ATOM 829 N N . ASP A 1 86 ? 25.273 3.690 20.743 1.00 10.43 100 ASP A N 1
ATOM 830 C CA . ASP A 1 86 ? 25.454 2.264 20.956 1.00 14.49 100 ASP A CA 1
ATOM 831 C C . ASP A 1 86 ? 24.592 1.952 22.185 1.00 11.88 100 ASP A C 1
ATOM 832 O O . ASP A 1 86 ? 24.360 2.830 23.012 1.00 11.05 100 ASP A O 1
ATOM 838 N N . PHE A 1 87 ? 24.108 0.719 22.300 1.00 13.26 101 PHE A N 1
ATOM 839 C CA . PHE A 1 87 ? 23.260 0.340 23.429 1.00 15.49 101 PHE A CA 1
ATOM 840 C C . PHE A 1 87 ? 21.959 1.146 23.442 1.00 14.31 101 PHE A C 1
ATOM 841 O O . PHE A 1 87 ? 21.416 1.469 24.501 1.00 10.37 101 PHE A O 1
ATOM 850 N N . ASP A 1 88 ? 21.469 1.465 22.249 1.00 12.98 102 ASP A N 1
ATOM 851 C CA . ASP A 1 88 ? 20.229 2.217 22.079 1.00 14.53 102 ASP A CA 1
ATOM 852 C C . ASP A 1 88 ? 19.055 1.253 22.283 1.00 15.94 102 ASP A C 1
ATOM 853 O O . ASP A 1 88 ? 18.342 0.895 21.342 1.00 17.16 102 ASP A O 1
ATOM 859 N N . ILE A 1 89 ? 18.865 0.835 23.527 1.00 14.75 103 ILE A N 1
ATOM 860 C CA . ILE A 1 89 ? 17.813 -0.104 23.855 1.00 13.87 103 ILE A CA 1
ATOM 861 C C . ILE A 1 89 ? 17.310 0.132 25.282 1.00 14.79 103 ILE A C 1
ATOM 862 O O . ILE A 1 89 ? 18.080 0.469 26.184 1.00 13.43 103 ILE A O 1
ATOM 868 N N . ALA A 1 90 ? 16.004 -0.021 25.466 1.00 14.08 104 ALA A N 1
ATOM 869 C CA . ALA A 1 90 ? 15.379 0.179 26.769 1.00 17.55 104 ALA A CA 1
ATOM 870 C C . ALA A 1 90 ? 14.154 -0.721 26.911 1.00 15.96 104 ALA A C 1
ATOM 871 O O . ALA A 1 90 ? 13.507 -1.068 25.923 1.00 16.61 104 ALA A O 1
ATOM 874 N N . VAL A 1 91 ? 13.851 -1.101 28.147 1.00 13.62 105 VAL A N 1
ATOM 875 C CA . VAL A 1 91 ? 12.709 -1.953 28.441 1.00 14.31 105 VAL A CA 1
ATOM 876 C C . VAL A 1 91 ? 11.762 -1.181 29.355 1.00 16.38 105 VAL A C 1
ATOM 877 O O . VAL A 1 91 ? 12.197 -0.567 30.329 1.00 16.39 105 VAL A O 1
ATOM 882 N N . LEU A 1 92 ? 10.474 -1.197 29.019 1.00 12.37 106 LEU A N 1
ATOM 883 C CA . LEU A 1 92 ? 9.464 -0.499 29.797 1.00 15.73 106 LEU A CA 1
ATOM 884 C C . LEU A 1 92 ? 8.561 -1.494 30.501 1.00 18.92 106 LEU A C 1
ATOM 885 O O . LEU A 1 92 ? 8.244 -2.551 29.956 1.00 21.45 106 LEU A O 1
ATOM 891 N N . ARG A 1 93 ? 8.156 -1.151 31.718 1.00 19.23 107 ARG A N 1
ATOM 892 C CA . ARG A 1 93 ? 7.255 -1.998 32.481 1.00 19.44 107 ARG A CA 1
ATOM 893 C C . ARG A 1 93 ? 5.957 -1.228 32.674 1.00 19.20 107 ARG A C 1
ATOM 894 O O . ARG A 1 93 ? 5.956 -0.126 33.225 1.00 17.92 107 ARG A O 1
ATOM 908 N N . LE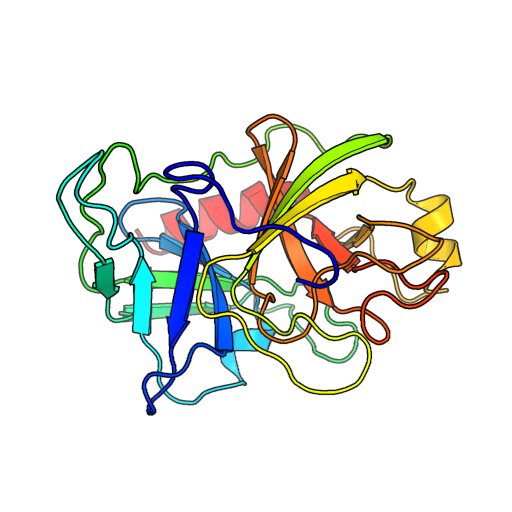U A 1 94 ? 4.858 -1.808 32.205 1.00 17.67 108 LEU A N 1
ATOM 909 C CA . LEU A 1 94 ? 3.550 -1.174 32.297 1.00 18.09 108 LEU A CA 1
ATOM 910 C C . LEU A 1 94 ? 2.898 -1.396 33.654 1.00 17.82 108 LEU A C 1
ATOM 911 O O . LEU A 1 94 ? 3.170 -2.397 34.320 1.00 15.80 108 LEU A O 1
ATOM 917 N N . LYS A 1 95 ? 2.045 -0.455 34.060 1.00 20.72 109 LYS A N 1
ATOM 918 C CA . LYS A 1 95 ? 1.332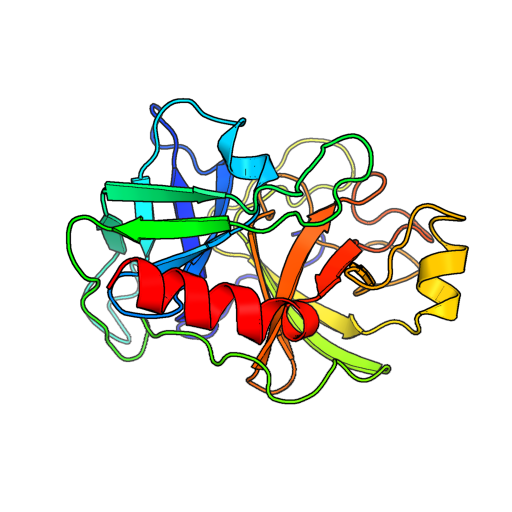 -0.549 35.335 1.00 25.26 109 LYS A CA 1
ATOM 919 C C . LYS A 1 95 ? 0.324 -1.691 35.252 1.00 27.52 109 LYS A C 1
ATOM 920 O O . LYS A 1 95 ? 0.179 -2.489 36.182 1.00 29.54 109 LYS A O 1
ATOM 930 N N . THR A 1 96 ? -0.373 -1.757 34.124 1.00 24.19 110 THR A N 1
ATOM 931 C CA . THR A 1 96 ? -1.364 -2.793 33.899 1.00 21.48 110 THR A CA 1
ATOM 932 C C . THR A 1 96 ? -0.943 -3.631 32.697 1.00 19.75 110 THR A C 1
ATOM 933 O O . THR A 1 96 ? -0.422 -3.109 31.709 1.00 19.13 110 THR A O 1
ATOM 939 N N . PRO A 1 97 ? -1.169 -4.948 32.767 1.00 16.89 111 PRO A N 1
ATOM 940 C CA . PRO A 1 97 ? -0.799 -5.843 31.671 1.00 20.23 111 PRO A CA 1
ATOM 941 C C . PRO A 1 97 ? -1.669 -5.632 30.444 1.00 21.57 111 PRO A C 1
ATOM 942 O O . PRO A 1 97 ? -2.814 -5.199 30.553 1.00 21.97 111 PRO A O 1
ATOM 946 N N . ILE A 1 98 ? -1.113 -5.933 29.276 1.00 21.68 112 ILE A N 1
ATOM 947 C CA . ILE A 1 98 ? -1.846 -5.796 28.032 1.00 20.42 112 ILE A CA 1
ATOM 948 C C . ILE A 1 98 ? -2.728 -7.021 27.826 1.00 18.49 112 ILE A C 1
ATOM 949 O O . ILE A 1 98 ? -2.325 -8.148 28.117 1.00 11.46 112 ILE A O 1
ATOM 955 N N . THR A 1 99 ? -3.941 -6.794 27.338 1.00 19.18 113 THR A N 1
ATOM 956 C CA . THR A 1 99 ? -4.858 -7.888 27.073 1.00 22.47 113 THR A CA 1
ATOM 957 C C . THR A 1 99 ? -4.615 -8.318 25.636 1.00 21.41 113 THR A C 1
ATOM 958 O O . THR A 1 99 ? -5.007 -7.625 24.693 1.00 22.48 113 THR A O 1
ATOM 964 N N . PHE A 1 100 ? -3.945 -9.456 25.478 1.00 17.79 114 PHE A N 1
ATOM 965 C CA . PHE A 1 100 ? -3.617 -9.976 24.161 1.00 16.54 114 PHE A CA 1
ATOM 966 C C . PHE A 1 100 ? -4.819 -10.510 23.402 1.00 17.84 114 PHE A C 1
ATOM 967 O O . PHE A 1 100 ? -5.827 -10.908 23.983 1.00 19.82 114 PHE A O 1
ATOM 976 N N . ARG A 1 101 ? -4.689 -10.498 22.085 1.00 15.82 115 ARG A N 1
ATOM 977 C CA . ARG A 1 101 ? -5.696 -11.024 21.187 1.00 16.15 115 ARG A CA 1
ATOM 978 C C . ARG A 1 101 ? -4.901 -11.376 19.952 1.00 16.32 115 ARG A C 1
ATOM 979 O O . ARG A 1 101 ? -3.675 -11.258 19.955 1.00 14.19 115 ARG A O 1
ATOM 993 N N . MET A 1 102 ? -5.576 -11.822 18.904 1.00 18.40 116 MET A N 1
ATOM 994 C CA . MET A 1 102 ? -4.881 -12.193 17.679 1.00 23.23 116 MET A CA 1
ATOM 995 C C . MET A 1 102 ? -4.140 -11.018 17.024 1.00 20.24 116 MET A C 1
ATOM 996 O O . MET A 1 102 ? -3.081 -11.211 16.433 1.00 21.75 116 MET A O 1
ATOM 1002 N N . ASN A 1 103 ? -4.691 -9.811 17.141 1.00 17.93 117 ASN A N 1
ATOM 1003 C CA . ASN A 1 103 ? -4.071 -8.620 16.550 1.00 23.05 117 ASN A CA 1
ATOM 1004 C C . ASN A 1 103 ? -3.240 -7.785 17.542 1.00 21.40 117 ASN A C 1
ATOM 1005 O O . ASN A 1 103 ? -2.804 -6.673 17.226 1.00 20.22 117 ASN A O 1
ATOM 1013 N N . VAL A 1 104 ? -3.036 -8.329 18.737 1.00 19.80 118 VAL A N 1
ATOM 1014 C CA . VAL A 1 104 ? -2.248 -7.679 19.780 1.00 19.05 118 VAL A CA 1
ATOM 1015 C C . VAL A 1 104 ? -1.478 -8.790 20.493 1.00 17.60 118 VAL A C 1
ATOM 1016 O O . VAL A 1 104 ? -1.953 -9.357 21.479 1.00 14.75 118 VAL A O 1
ATOM 1021 N N . ALA A 1 105 ? -0.294 -9.109 19.979 1.00 16.85 119 ALA A N 1
ATOM 1022 C CA . ALA A 1 105 ? 0.516 -10.181 20.549 1.00 16.46 119 ALA A CA 1
ATOM 1023 C C . ALA A 1 105 ? 2.000 -9.829 20.598 1.00 18.16 119 ALA A C 1
ATOM 1024 O O . ALA A 1 105 ? 2.477 -8.971 19.855 1.00 16.95 119 ALA A O 1
ATOM 1027 N N . PRO A 1 106 ? 2.752 -10.504 21.477 1.00 20.64 120 PRO A N 1
ATOM 1028 C CA . PRO A 1 106 ? 4.190 -10.247 21.615 1.00 20.50 120 PRO A CA 1
ATOM 1029 C C . PRO A 1 106 ? 5.035 -10.743 20.447 1.00 22.62 120 PRO A C 1
ATOM 1030 O O . PRO A 1 106 ? 4.621 -11.624 19.695 1.00 25.89 120 PRO A O 1
ATOM 1034 N N . ALA A 1 107 ? 6.222 -10.165 20.295 1.00 24.49 121 ALA A N 1
ATOM 1035 C CA . ALA A 1 107 ? 7.137 -10.575 19.238 1.00 21.41 121 ALA A CA 1
ATOM 1036 C C . ALA A 1 107 ? 8.056 -11.637 19.836 1.00 21.66 121 ALA A C 1
ATOM 1037 O O . ALA A 1 107 ? 8.189 -11.738 21.060 1.00 16.10 121 ALA A O 1
ATOM 1040 N N . SER A 1 108 ? 8.688 -12.425 18.974 1.00 20.27 122 SER A N 1
ATOM 1041 C CA . SER A 1 108 ? 9.597 -13.477 19.416 1.00 22.52 122 SER A CA 1
ATOM 1042 C C . SER A 1 108 ? 11.040 -12.980 19.429 1.00 23.61 122 SER A C 1
ATOM 1043 O O . SER A 1 108 ? 11.509 -12.395 18.455 1.00 22.22 122 SER A O 1
ATOM 1048 N N . LEU A 1 109 ? 11.740 -13.211 20.533 1.00 21.66 123 LEU A N 1
ATOM 1049 C CA . LEU A 1 109 ? 13.136 -12.814 20.634 1.00 21.98 123 LEU A CA 1
ATOM 1050 C C . LEU A 1 109 ? 13.920 -13.687 19.647 1.00 22.48 123 LEU A C 1
ATOM 1051 O O . LEU A 1 109 ? 13.493 -14.798 19.316 1.00 21.04 123 LEU A O 1
ATOM 1057 N N . PRO A 1 110 ? 15.078 -13.201 19.164 1.00 21.54 124 PRO A N 1
ATOM 1058 C CA . PRO A 1 110 ? 15.848 -14.008 18.213 1.00 19.97 124 PRO A CA 1
ATOM 1059 C C . PRO A 1 110 ? 16.642 -15.142 18.857 1.00 22.34 124 PRO A C 1
ATOM 1060 O O . PRO A 1 110 ? 17.050 -15.054 20.017 1.00 18.55 124 PRO A O 1
ATOM 1064 N N . THR A 1 111 ? 16.847 -16.207 18.086 1.00 21.59 125 THR A N 1
ATOM 1065 C CA . THR A 1 111 ? 17.592 -17.374 18.542 1.00 26.67 125 THR A CA 1
ATOM 1066 C C . THR A 1 111 ? 18.855 -17.541 17.698 1.00 28.53 125 THR A C 1
ATOM 1067 O O . THR A 1 111 ? 19.655 -18.447 17.929 1.00 30.29 125 THR A O 1
ATOM 1073 N N . ALA A 1 112 ? 19.017 -16.650 16.720 1.00 29.99 127 ALA A N 1
ATOM 1074 C CA . ALA A 1 112 ? 20.165 -16.647 15.819 1.00 25.84 127 ALA A CA 1
ATOM 1075 C C . ALA A 1 112 ? 20.352 -15.242 15.257 1.00 27.46 127 ALA A C 1
ATOM 1076 O O . ALA A 1 112 ? 19.380 -14.511 15.061 1.00 28.47 127 ALA A O 1
ATOM 1079 N N . PRO A 1 113 ? 21.606 -14.843 14.991 1.00 26.95 128 PRO A N 1
ATOM 1080 C CA . PRO A 1 113 ? 21.878 -13.507 14.447 1.00 28.87 128 PRO A CA 1
ATOM 1081 C C . PRO A 1 113 ? 21.246 -13.305 13.069 1.00 28.33 128 PRO A C 1
ATOM 1082 O O . PRO A 1 113 ? 20.975 -14.265 12.349 1.00 26.71 128 PRO A O 1
ATOM 1086 N N . PRO A 1 114 ? 21.010 -12.044 12.681 1.00 29.53 129 PRO A N 1
ATOM 1087 C CA . PRO A 1 114 ? 20.404 -11.772 11.372 1.00 30.79 129 PRO A CA 1
ATOM 1088 C C . PRO A 1 114 ? 21.317 -12.139 10.205 1.00 28.72 129 PRO A C 1
ATOM 1089 O O . PRO A 1 114 ? 22.507 -11.830 10.218 1.00 31.74 129 PRO A O 1
ATOM 1093 N N . ALA A 1 115 ? 20.753 -12.794 9.194 1.00 27.44 130 ALA A N 1
ATOM 1094 C CA . ALA A 1 115 ? 21.524 -13.201 8.025 1.00 24.62 130 ALA A CA 1
ATOM 1095 C C . ALA A 1 115 ? 21.382 -12.240 6.847 1.00 24.18 130 ALA A C 1
ATOM 1096 O O . ALA A 1 115 ? 20.283 -11.794 6.522 1.00 24.01 130 ALA A O 1
ATOM 1099 N N . THR A 1 116 ? 22.510 -11.933 6.213 1.00 23.63 132 THR A N 1
ATOM 1100 C CA . THR A 1 116 ? 22.558 -11.032 5.063 1.00 22.56 132 THR A CA 1
ATOM 1101 C C . THR A 1 116 ? 21.602 -11.442 3.944 1.00 21.46 132 THR A C 1
ATOM 1102 O O . THR A 1 116 ? 21.561 -12.602 3.545 1.00 21.68 132 THR A O 1
ATOM 1108 N N . GLY A 1 117 ? 20.846 -10.477 3.433 1.00 23.42 133 GLY A N 1
ATOM 1109 C CA . GLY A 1 117 ? 19.918 -10.762 2.357 1.00 20.95 133 GLY A CA 1
ATOM 1110 C C . GLY A 1 117 ? 18.522 -11.063 2.851 1.00 24.31 133 GLY A C 1
ATOM 1111 O O . GLY A 1 117 ? 17.548 -10.913 2.114 1.00 23.57 133 GLY A O 1
ATOM 1113 N N . THR A 1 118 ? 18.424 -11.493 4.104 1.00 25.30 134 THR A N 1
ATOM 1114 C CA . THR A 1 118 ? 17.136 -11.819 4.708 1.00 25.67 134 THR A CA 1
ATOM 1115 C C . THR A 1 118 ? 16.188 -10.622 4.656 1.00 25.28 134 THR A C 1
ATOM 1116 O O . THR A 1 118 ? 16.597 -9.479 4.878 1.00 26.50 134 THR A O 1
ATOM 1122 N N . LYS A 1 119 ? 14.923 -10.890 4.347 1.00 22.86 135 LYS A N 1
ATOM 1123 C CA . LYS A 1 119 ? 13.915 -9.839 4.275 1.00 23.27 135 LYS A CA 1
ATOM 1124 C C . LYS A 1 119 ? 13.331 -9.589 5.661 1.00 23.11 135 LYS A C 1
ATOM 1125 O O . LYS A 1 119 ? 13.056 -10.524 6.418 1.00 21.65 135 LYS A O 1
ATOM 1135 N N . CYS A 1 120 ? 13.148 -8.317 5.982 1.00 19.45 136 CYS A N 1
ATOM 1136 C CA . CYS A 1 120 ? 12.621 -7.929 7.271 1.00 16.88 136 CYS A CA 1
ATOM 1137 C C . CYS A 1 120 ? 11.483 -6.947 7.092 1.00 17.29 136 CYS A C 1
ATOM 1138 O O . CYS A 1 120 ? 11.384 -6.261 6.072 1.00 17.24 136 CYS A O 1
ATOM 1142 N N . LEU A 1 121 ? 10.634 -6.879 8.105 1.00 15.27 137 LEU A N 1
ATOM 1143 C CA . LEU A 1 121 ? 9.503 -5.981 8.094 1.00 14.55 137 LEU A CA 1
ATOM 1144 C C . LEU A 1 121 ? 9.719 -4.901 9.142 1.00 15.42 137 LEU A C 1
ATOM 1145 O O . LEU A 1 121 ? 9.832 -5.194 10.333 1.00 16.18 137 LEU A O 1
ATOM 1151 N N . ILE A 1 122 ? 9.780 -3.653 8.685 1.00 15.38 138 ILE A N 1
ATOM 1152 C CA . ILE A 1 122 ? 9.976 -2.499 9.558 1.00 13.23 138 ILE A CA 1
ATOM 1153 C C . ILE A 1 122 ? 8.681 -1.695 9.566 1.00 11.38 138 ILE A C 1
ATOM 1154 O O . ILE A 1 122 ? 8.093 -1.454 8.520 1.00 13.37 138 ILE A O 1
ATOM 1160 N N . SER A 1 123 ? 8.231 -1.290 10.747 1.00 12.15 139 SER A N 1
ATOM 1161 C CA . SER A 1 123 ? 6.982 -0.548 10.854 1.00 13.24 139 SER A CA 1
ATOM 1162 C C . SER A 1 123 ? 7.078 0.636 11.807 1.00 11.19 139 SER A C 1
ATOM 1163 O O . SER A 1 123 ? 7.917 0.656 12.707 1.00 15.13 139 SER A O 1
ATOM 1168 N N . GLY A 1 124 ? 6.217 1.625 11.596 1.00 12.27 140 GLY A N 1
ATOM 1169 C CA . GLY A 1 124 ? 6.229 2.802 12.441 1.00 13.33 140 GLY A CA 1
ATOM 1170 C C . GLY A 1 124 ? 5.262 3.900 12.024 1.00 16.46 140 GLY A C 1
ATOM 1171 O O . GLY A 1 124 ? 4.693 3.882 10.928 1.00 13.55 140 GLY A O 1
ATOM 1173 N N . TRP A 1 125 ? 5.084 4.860 12.924 1.00 13.08 141 TRP A N 1
ATOM 1174 C CA . TRP A 1 125 ? 4.205 5.999 12.714 1.00 13.11 141 TRP A CA 1
ATOM 1175 C C . TRP A 1 125 ? 5.034 7.250 12.458 1.00 14.71 141 TRP A C 1
ATOM 1176 O O . TRP A 1 125 ? 4.508 8.359 12.503 1.00 17.45 141 TRP A O 1
ATOM 1189 N N . GLY A 1 126 ? 6.328 7.065 12.209 1.00 11.31 142 GLY A N 1
ATOM 1190 C CA . GLY A 1 126 ? 7.222 8.185 11.978 1.00 13.19 142 GLY A CA 1
ATOM 1191 C C . GLY A 1 126 ? 7.111 8.866 10.628 1.00 14.41 142 GLY A C 1
ATOM 1192 O O . GLY A 1 126 ? 6.295 8.494 9.784 1.00 16.14 142 GLY A O 1
ATOM 1194 N N . ASN A 1 127 ? 7.957 9.870 10.429 1.00 13.90 143 ASN A N 1
ATOM 1195 C CA . ASN A 1 127 ? 7.983 10.654 9.200 1.00 14.96 143 ASN A CA 1
ATOM 1196 C C . ASN A 1 127 ? 8.090 9.812 7.921 1.00 17.72 143 ASN A C 1
ATOM 1197 O O . ASN A 1 127 ? 8.863 8.857 7.851 1.00 17.98 143 ASN A O 1
ATOM 1205 N N . THR A 1 128 ? 7.312 10.185 6.907 1.00 19.70 144 THR A N 1
ATOM 1206 C CA . THR A 1 128 ? 7.307 9.479 5.627 1.00 19.81 144 THR A CA 1
ATOM 1207 C C . THR A 1 128 ? 7.989 10.288 4.523 1.00 21.79 144 THR A C 1
ATOM 1208 O O . THR A 1 128 ? 7.979 9.885 3.361 1.00 24.71 144 THR A O 1
ATOM 1214 N N . ALA A 1 129 ? 8.581 11.422 4.884 1.00 23.61 145 ALA A N 1
ATOM 1215 C CA . ALA A 1 129 ? 9.241 12.279 3.902 1.00 23.75 145 ALA A CA 1
ATOM 1216 C C . ALA A 1 129 ? 10.757 12.354 4.070 1.00 28.66 145 ALA A C 1
ATOM 1217 O O . ALA A 1 129 ? 11.258 12.534 5.182 1.00 29.38 145 ALA A O 1
ATOM 1220 N N . SER A 1 130 ? 11.478 12.217 2.957 1.00 29.82 146 SER A N 1
ATOM 1221 C CA . SER A 1 130 ? 12.938 12.283 2.955 1.00 35.23 146 SER A CA 1
ATOM 1222 C C . SER A 1 130 ? 13.379 13.643 3.482 1.00 37.24 146 SER A C 1
ATOM 1223 O O . SER A 1 130 ? 14.258 13.739 4.338 1.00 36.96 146 SER A O 1
ATOM 1228 N N . SER A 1 131 ? 12.769 14.694 2.947 1.00 40.36 147 SER A N 1
ATOM 1229 C CA . SER A 1 131 ? 13.065 16.059 3.360 1.00 41.18 147 SER A CA 1
ATOM 1230 C C . SER A 1 131 ? 11.729 16.744 3.617 1.00 39.86 147 SER A C 1
ATOM 1231 O O . SER A 1 131 ? 10.912 16.888 2.709 1.00 41.44 147 SER A O 1
ATOM 1236 N N . GLY A 1 132 ? 11.514 17.157 4.860 1.00 36.72 148 GLY A N 1
ATOM 1237 C CA . GLY A 1 132 ? 10.267 17.797 5.222 1.00 33.95 148 GLY A CA 1
ATOM 1238 C C . GLY A 1 132 ? 9.566 16.915 6.230 1.00 34.36 148 GLY A C 1
ATOM 1239 O O . GLY A 1 132 ? 10.085 15.861 6.588 1.00 36.05 148 GLY A O 1
ATOM 1241 N N . ALA A 1 133 ? 8.388 17.333 6.684 1.00 36.07 149 ALA A N 1
ATOM 1242 C CA . ALA A 1 133 ? 7.638 16.566 7.671 1.00 38.21 149 ALA A CA 1
ATOM 1243 C C . ALA A 1 133 ? 6.239 16.173 7.203 1.00 37.81 149 ALA A C 1
ATOM 1244 O O . ALA A 1 133 ? 5.360 17.017 7.052 1.00 41.63 149 ALA A O 1
ATOM 1247 N N . ASP A 1 134 ? 6.044 14.879 6.987 1.00 38.03 150 ASP A N 1
ATOM 1248 C CA . ASP A 1 134 ? 4.761 14.346 6.549 1.00 35.99 150 ASP A CA 1
ATOM 1249 C C . ASP A 1 134 ? 4.483 13.061 7.317 1.00 30.98 150 ASP A C 1
ATOM 1250 O O . ASP A 1 134 ? 4.971 11.990 6.958 1.00 28.94 150 ASP A O 1
ATOM 1256 N N . TYR A 1 135 ? 3.701 13.178 8.384 1.00 29.75 151 TYR A N 1
ATOM 1257 C CA . TYR A 1 135 ? 3.368 12.033 9.216 1.00 29.45 151 TYR A CA 1
ATOM 1258 C C . TYR A 1 135 ? 2.081 11.338 8.764 1.00 29.98 151 TYR A C 1
ATOM 1259 O O . TYR A 1 135 ? 1.121 11.990 8.357 1.00 32.70 151 TYR A O 1
ATOM 1270 N N . PRO A 1 136 ? 2.047 9.996 8.843 1.00 27.43 152 PRO A N 1
ATOM 1271 C CA . PRO A 1 136 ? 0.890 9.197 8.430 1.00 26.38 152 PRO A CA 1
ATOM 1272 C C . PRO A 1 136 ? -0.279 9.072 9.400 1.00 27.17 152 PRO A C 1
ATOM 1273 O O . PRO A 1 136 ? -0.136 9.215 10.614 1.00 27.77 152 PRO A O 1
ATOM 1277 N N . ASP A 1 137 ? -1.443 8.783 8.833 1.00 31.37 153 ASP A N 1
ATOM 1278 C CA . ASP A 1 137 ? -2.656 8.595 9.613 1.00 33.75 153 ASP A CA 1
ATOM 1279 C C . ASP A 1 137 ? -2.777 7.105 9.913 1.00 31.41 153 ASP A C 1
ATOM 1280 O O . ASP A 1 137 ? -3.506 6.697 10.814 1.00 37.73 153 ASP A O 1
ATOM 1286 N N . GLU A 1 138 ? -2.050 6.296 9.151 1.00 24.30 154 GLU A N 1
ATOM 1287 C CA . GLU A 1 138 ? -2.076 4.852 9.329 1.00 22.65 154 GLU A CA 1
ATOM 1288 C C . GLU A 1 138 ? -0.668 4.290 9.523 1.00 21.98 154 GLU A C 1
ATOM 1289 O O . GLU A 1 138 ? 0.304 4.831 8.992 1.00 18.77 154 GLU A O 1
ATOM 1296 N N . LEU A 1 139 ? -0.565 3.203 10.286 1.00 19.46 155 LEU A N 1
ATOM 1297 C CA . LEU A 1 139 ? 0.725 2.570 10.542 1.00 17.97 155 LEU A CA 1
ATOM 1298 C C . LEU A 1 139 ? 1.386 2.194 9.212 1.00 17.19 155 LEU A C 1
ATOM 1299 O O . LEU A 1 139 ? 0.746 1.593 8.346 1.00 18.74 155 LEU A O 1
ATOM 1305 N N . GLN A 1 140 ? 2.659 2.554 9.051 1.00 15.77 156 GLN A N 1
ATOM 1306 C CA . GLN A 1 140 ? 3.388 2.258 7.815 1.00 15.57 156 GLN A CA 1
ATOM 1307 C C . GLN A 1 140 ? 4.236 1.003 7.928 1.00 14.91 156 GLN A C 1
ATOM 1308 O O . GLN A 1 140 ? 4.703 0.655 9.013 1.00 16.24 156 GLN A O 1
ATOM 1317 N N . CYS A 1 141 ? 4.432 0.329 6.797 1.00 14.13 157 CYS A N 1
ATOM 1318 C CA . CYS A 1 141 ? 5.208 -0.908 6.753 1.00 10.99 157 CYS A CA 1
ATOM 1319 C C . CYS A 1 141 ? 6.236 -0.854 5.631 1.00 11.11 157 CYS A C 1
ATOM 1320 O O . CYS A 1 141 ? 6.003 -0.241 4.595 1.00 9.45 157 CYS A O 1
ATOM 1324 N N . LEU A 1 142 ? 7.377 -1.501 5.843 1.00 14.88 158 LEU A N 1
ATOM 1325 C CA . LEU A 1 142 ? 8.435 -1.530 4.844 1.00 16.47 158 LEU A CA 1
ATOM 1326 C C . LEU A 1 142 ? 9.181 -2.858 4.879 1.00 18.50 158 LEU A C 1
ATOM 1327 O O . LEU A 1 142 ? 9.581 -3.332 5.941 1.00 14.57 158 LEU A O 1
ATOM 1333 N N . ASP A 1 143 ? 9.345 -3.465 3.708 1.00 17.57 159 ASP A N 1
ATOM 1334 C CA . ASP A 1 143 ? 10.075 -4.717 3.599 1.00 17.92 159 ASP A CA 1
ATOM 1335 C C . ASP A 1 143 ? 11.448 -4.335 3.079 1.00 15.66 159 ASP A C 1
ATOM 1336 O O . ASP A 1 143 ? 11.565 -3.677 2.051 1.00 17.34 159 ASP A O 1
ATOM 1342 N N . ALA A 1 144 ? 12.488 -4.726 3.800 1.00 15.06 160 ALA A N 1
ATOM 1343 C CA . ALA A 1 144 ? 13.847 -4.394 3.398 1.00 16.56 160 ALA A CA 1
ATOM 1344 C C . ALA A 1 144 ? 14.812 -5.513 3.755 1.00 16.50 160 ALA A C 1
ATOM 1345 O O . ALA A 1 144 ? 14.630 -6.214 4.747 1.00 17.71 160 ALA A O 1
ATOM 1348 N N . PRO A 1 145 ? 15.865 -5.688 2.950 1.00 17.86 161 PRO A N 1
ATOM 1349 C CA . PRO A 1 145 ? 16.843 -6.745 3.219 1.00 17.75 161 PRO A CA 1
ATOM 1350 C C . PRO A 1 145 ? 17.914 -6.342 4.221 1.00 16.28 161 PRO A C 1
ATOM 1351 O O . PRO A 1 145 ? 18.206 -5.160 4.392 1.00 12.82 161 PRO A O 1
ATOM 1355 N N . VAL A 1 146 ? 18.491 -7.341 4.880 1.00 19.74 162 VAL A N 1
ATOM 1356 C CA . VAL A 1 146 ? 19.565 -7.121 5.837 1.00 17.79 162 VAL A CA 1
ATOM 1357 C C . VAL A 1 146 ? 20.798 -6.928 4.969 1.00 20.13 162 VAL A C 1
ATOM 1358 O O . VAL A 1 146 ? 21.023 -7.707 4.043 1.00 20.19 162 VAL A O 1
ATOM 1363 N N . LEU A 1 147 ? 21.586 -5.896 5.260 1.00 22.18 163 LEU A N 1
ATOM 1364 C CA . LEU A 1 147 ? 22.797 -5.617 4.492 1.00 23.18 163 LEU A CA 1
ATOM 1365 C C . LEU A 1 147 ? 24.007 -6.254 5.159 1.00 23.90 163 LEU A C 1
ATOM 1366 O O . LEU A 1 147 ? 24.024 -6.448 6.375 1.00 20.95 163 LEU A O 1
ATOM 1372 N N . SER A 1 148 ? 25.013 -6.578 4.351 1.00 28.12 164 SER A N 1
ATOM 1373 C CA . SER A 1 148 ? 26.241 -7.179 4.855 1.00 28.42 164 SER A CA 1
ATOM 1374 C C . SER A 1 148 ? 26.932 -6.146 5.725 1.00 25.72 164 SER A C 1
ATOM 1375 O O . SER A 1 148 ? 26.831 -4.948 5.467 1.00 25.17 164 SER A O 1
ATOM 1380 N N . GLN A 1 149 ? 27.631 -6.604 6.755 1.00 28.70 165 GLN A N 1
ATOM 1381 C CA . GLN A 1 149 ? 28.310 -5.687 7.658 1.00 31.85 165 GLN A CA 1
ATOM 1382 C C . GLN A 1 149 ? 29.313 -4.819 6.918 1.00 30.30 165 GLN A C 1
ATOM 1383 O O . GLN A 1 149 ? 29.542 -3.671 7.298 1.00 31.07 165 GLN A O 1
ATOM 1392 N N . ALA A 1 150 ? 29.900 -5.371 5.858 1.00 27.93 166 ALA A N 1
ATOM 1393 C CA . ALA A 1 150 ? 30.889 -4.655 5.055 1.00 27.33 166 ALA A CA 1
ATOM 1394 C C . ALA A 1 150 ? 30.302 -3.403 4.417 1.00 23.72 166 ALA A C 1
ATOM 1395 O O . ALA A 1 150 ? 30.926 -2.340 4.438 1.00 24.94 166 ALA A O 1
ATOM 1398 N N . LYS A 1 151 ? 29.108 -3.534 3.847 1.00 20.91 167 LYS A N 1
ATOM 1399 C CA . LYS A 1 151 ? 28.438 -2.408 3.211 1.00 20.80 167 LYS A CA 1
ATOM 1400 C C . LYS A 1 151 ? 27.968 -1.418 4.274 1.00 23.64 167 LYS A C 1
ATOM 1401 O O . LYS A 1 151 ? 27.979 -0.204 4.057 1.00 23.55 167 LYS A O 1
ATOM 1411 N N . CYS A 1 152 ? 27.559 -1.944 5.427 1.00 24.48 168 CYS A N 1
ATOM 1412 C CA . CYS A 1 152 ? 27.103 -1.112 6.538 1.00 23.11 168 CYS A CA 1
ATOM 1413 C C . CYS A 1 152 ? 28.265 -0.240 7.008 1.00 22.31 168 CYS A C 1
ATOM 1414 O O . CYS A 1 152 ? 28.161 0.986 7.057 1.00 23.41 168 CYS A O 1
ATOM 1418 N N . GLU A 1 153 ? 29.376 -0.884 7.347 1.00 23.65 169 GLU A N 1
ATOM 1419 C CA . GLU A 1 153 ? 30.564 -0.178 7.809 1.00 26.56 169 GLU A CA 1
ATOM 1420 C C . GLU A 1 153 ? 31.057 0.797 6.744 1.00 26.81 169 GLU A C 1
ATOM 1421 O O . GLU A 1 153 ? 31.554 1.875 7.061 1.00 28.55 169 GLU A O 1
ATOM 1428 N N . ALA A 1 154 ? 30.912 0.422 5.478 1.00 25.85 170 ALA A N 1
ATOM 1429 C CA . ALA A 1 154 ? 31.344 1.287 4.392 1.00 24.30 170 ALA A CA 1
ATOM 1430 C C . ALA A 1 154 ? 30.456 2.526 4.325 1.00 23.21 170 ALA A C 1
ATOM 1431 O O . ALA A 1 154 ? 30.883 3.579 3.859 1.00 25.75 170 ALA A O 1
ATOM 1434 N N . SER A 1 155 ? 29.219 2.396 4.801 1.00 25.02 171 SER A N 1
ATOM 1435 C CA . SER A 1 155 ? 28.265 3.502 4.791 1.00 22.07 171 SER A CA 1
ATOM 1436 C C . SER A 1 155 ? 28.501 4.495 5.921 1.00 21.97 171 SER A C 1
ATOM 1437 O O . SER A 1 155 ? 28.265 5.692 5.770 1.00 22.79 171 SER A O 1
ATOM 1442 N N . TYR A 1 156 ? 28.945 3.986 7.063 1.00 24.33 172 TYR A N 1
ATOM 1443 C CA . TYR A 1 156 ? 29.206 4.817 8.231 1.00 23.42 172 TYR A CA 1
ATOM 1444 C C . TYR A 1 156 ? 30.563 4.424 8.807 1.00 22.32 172 TYR A C 1
ATOM 1445 O O . TYR A 1 156 ? 30.641 3.763 9.839 1.00 23.92 172 TYR A O 1
ATOM 1456 N N . PRO A 1 157 ? 31.652 4.840 8.143 1.00 22.09 173 PRO A N 1
ATOM 1457 C CA . PRO A 1 157 ? 33.021 4.534 8.571 1.00 20.52 173 PRO A CA 1
ATOM 1458 C C . PRO A 1 157 ? 33.323 4.804 10.045 1.00 21.89 173 PRO A C 1
ATOM 1459 O O . PRO A 1 157 ? 33.212 5.933 10.519 1.00 21.02 173 PRO A O 1
ATOM 1463 N N . GLY A 1 158 ? 33.709 3.749 10.756 1.00 24.95 174 GLY A N 1
ATOM 1464 C CA . GLY A 1 158 ? 34.049 3.863 12.164 1.00 24.98 174 GLY A CA 1
ATOM 1465 C C . GLY A 1 158 ? 32.916 4.137 13.135 1.00 25.82 174 GLY A C 1
ATOM 1466 O O . GLY A 1 158 ? 33.154 4.264 14.336 1.00 28.26 174 GLY A O 1
ATOM 1468 N N . LYS A 1 159 ? 31.686 4.217 12.639 1.00 25.46 175 LYS A N 1
ATOM 1469 C CA . LYS A 1 159 ? 30.547 4.492 13.509 1.00 25.72 175 LYS A CA 1
ATOM 1470 C C . LYS A 1 159 ? 29.662 3.275 13.772 1.00 24.89 175 LYS A C 1
ATOM 1471 O O . LYS A 1 159 ? 28.679 3.359 14.508 1.00 24.98 175 LYS A O 1
ATOM 1481 N N . ILE A 1 160 ? 30.022 2.144 13.180 1.00 21.00 176 ILE A N 1
ATOM 1482 C CA . ILE A 1 160 ? 29.246 0.926 13.343 1.00 22.18 176 ILE A CA 1
ATOM 1483 C C . ILE A 1 160 ? 29.894 -0.022 14.347 1.00 22.57 176 ILE A C 1
ATOM 1484 O O . ILE A 1 160 ? 31.024 -0.466 14.154 1.00 25.94 176 ILE A O 1
ATOM 1490 N N . THR A 1 161 ? 29.179 -0.328 15.424 1.00 21.21 177 THR A N 1
ATOM 1491 C CA . THR A 1 161 ? 29.702 -1.237 16.436 1.00 21.65 177 THR A CA 1
ATOM 1492 C C . THR A 1 161 ? 29.158 -2.637 16.191 1.00 22.02 177 THR A C 1
ATOM 1493 O O . THR A 1 161 ? 28.327 -2.849 15.300 1.00 20.13 177 THR A O 1
ATOM 1499 N N . SER A 1 162 ? 29.633 -3.595 16.978 1.00 22.72 178 SER A N 1
ATOM 1500 C CA . SER A 1 162 ? 29.180 -4.973 16.843 1.00 23.72 178 SER A CA 1
ATOM 1501 C C . SER A 1 162 ? 27.709 -5.112 17.250 1.00 22.09 178 SER A C 1
ATOM 1502 O O . SER A 1 162 ? 27.055 -6.092 16.893 1.00 24.71 178 SER A O 1
ATOM 1507 N N . ASN A 1 163 ? 27.195 -4.130 17.994 1.00 16.81 179 ASN A N 1
ATOM 1508 C CA . ASN A 1 163 ? 25.802 -4.143 18.443 1.00 17.32 179 ASN A CA 1
ATOM 1509 C C . ASN A 1 163 ? 24.874 -3.449 17.451 1.00 18.96 179 ASN A C 1
ATOM 1510 O O . ASN A 1 163 ? 23.720 -3.149 17.772 1.00 18.89 179 ASN A O 1
ATOM 1518 N N . MET A 1 164 ? 25.383 -3.177 16.255 1.00 16.71 180 MET A N 1
ATOM 1519 C CA . MET A 1 164 ? 24.594 -2.515 15.227 1.00 17.25 180 MET A CA 1
ATOM 1520 C C . MET A 1 164 ? 24.645 -3.291 13.913 1.00 18.18 180 MET A C 1
ATOM 1521 O O . MET A 1 164 ? 25.592 -4.029 13.651 1.00 17.52 180 MET A O 1
ATOM 1527 N N . PHE A 1 165 ? 23.602 -3.125 13.104 1.00 20.54 181 PHE A N 1
ATOM 1528 C CA . PHE A 1 165 ? 23.523 -3.751 11.793 1.00 17.64 181 PHE A CA 1
ATOM 1529 C C . PHE A 1 165 ? 22.656 -2.884 10.887 1.00 16.32 181 PHE A C 1
ATOM 1530 O O . PHE A 1 165 ? 21.807 -2.123 11.357 1.00 11.68 181 PHE A O 1
ATOM 1539 N N . CYS A 1 166 ? 22.917 -2.957 9.588 1.00 15.58 182 CYS A N 1
ATOM 1540 C CA . CYS A 1 166 ? 22.198 -2.143 8.625 1.00 13.71 182 CYS A CA 1
ATOM 1541 C C . CYS A 1 166 ? 21.120 -2.909 7.899 1.00 14.73 182 CYS A C 1
ATOM 1542 O O . CYS A 1 166 ? 21.296 -4.076 7.558 1.00 19.82 182 CYS A O 1
ATOM 1546 N N . VAL A 1 167 ? 20.005 -2.230 7.659 1.00 13.56 183 VAL A N 1
ATOM 1547 C CA . VAL A 1 167 ? 18.873 -2.812 6.955 1.00 17.62 183 VAL A CA 1
ATOM 1548 C C . VAL A 1 167 ? 18.342 -1.706 6.065 1.00 18.48 183 VAL A C 1
ATOM 1549 O O . VAL A 1 167 ? 18.157 -0.578 6.520 1.00 19.44 183 VAL A O 1
ATOM 1554 N N . GLY A 1 168 A 18.115 -2.019 4.796 1.00 20.21 183 GLY A N 1
ATOM 1555 C CA . GLY A 1 168 A 17.598 -1.008 3.898 1.00 21.07 183 GLY A CA 1
ATOM 1556 C C . GLY A 1 168 A 18.124 -1.090 2.484 1.00 19.66 183 GLY A C 1
ATOM 1557 O O . GLY A 1 168 A 18.491 -2.161 2.002 1.00 21.05 183 GLY A O 1
ATOM 1559 N N . PHE A 1 169 ? 18.165 0.057 1.819 1.00 19.28 184 PHE A N 1
ATOM 1560 C CA . PHE A 1 169 ? 18.629 0.116 0.445 1.00 22.44 184 PHE A CA 1
ATOM 1561 C C . PHE A 1 169 ? 19.729 1.145 0.252 1.00 25.02 184 PHE A C 1
ATOM 1562 O O . PHE A 1 169 ? 19.599 2.302 0.656 1.00 28.76 184 PHE A O 1
ATOM 1571 N N . LEU A 1 170 ? 20.816 0.717 -0.379 1.00 26.97 185 LEU A N 1
ATOM 1572 C CA . LEU A 1 170 ? 21.945 1.600 -0.629 1.00 29.07 185 LEU A CA 1
ATOM 1573 C C . LEU A 1 170 ? 21.610 2.695 -1.638 1.00 28.03 185 LEU A C 1
ATOM 1574 O O . LEU A 1 170 ? 22.263 3.735 -1.671 1.00 30.03 185 LEU A O 1
ATOM 1580 N N . GLU A 1 171 ? 20.591 2.463 -2.459 1.00 26.59 186 GLU A N 1
ATOM 1581 C CA . GLU A 1 171 ? 20.191 3.448 -3.455 1.00 25.32 186 GLU A CA 1
ATOM 1582 C C . GLU A 1 171 ? 19.250 4.488 -2.850 1.00 27.84 186 GLU A C 1
ATOM 1583 O O . GLU A 1 171 ? 18.921 5.485 -3.489 1.00 28.66 186 GLU A O 1
ATOM 1590 N N . GLY A 1 172 ? 18.823 4.255 -1.613 1.00 27.30 187 GLY A N 1
ATOM 1591 C CA . GLY A 1 172 ? 17.933 5.192 -0.950 1.00 31.34 187 GLY A CA 1
ATOM 1592 C C . GLY A 1 172 ? 16.485 5.103 -1.402 1.00 31.54 187 GLY A C 1
ATOM 1593 O O . GLY A 1 172 ? 16.126 4.242 -2.207 1.00 33.54 187 GLY A O 1
ATOM 1595 N N . GLY A 1 173 A 15.649 5.998 -0.881 1.00 28.75 187 GLY A N 1
ATOM 1596 C CA . GLY A 1 173 A 14.245 6.000 -1.249 1.00 25.43 187 GLY A CA 1
ATOM 1597 C C . GLY A 1 173 A 13.338 5.320 -0.240 1.00 23.59 187 GLY A C 1
ATOM 1598 O O . GLY A 1 173 A 12.185 5.715 -0.086 1.00 24.88 187 GLY A O 1
ATOM 1600 N N . LYS A 1 174 ? 13.855 4.300 0.445 1.00 23.58 188 LYS A N 1
ATOM 1601 C CA . LYS A 1 174 ? 13.078 3.557 1.437 1.00 19.33 188 LYS A CA 1
ATOM 1602 C C . LYS A 1 174 ? 13.905 3.318 2.697 1.00 18.29 188 LYS A C 1
ATOM 1603 O O . LYS A 1 174 ? 14.964 2.694 2.659 1.00 18.31 188 LYS A O 1
ATOM 1613 N N . ASP A 1 175 ? 13.396 3.792 3.826 1.00 17.25 189 ASP A N 1
ATOM 1614 C CA . ASP A 1 175 ? 14.121 3.676 5.084 1.00 16.84 189 ASP A CA 1
ATOM 1615 C C . ASP A 1 175 ? 13.169 4.054 6.211 1.00 15.94 189 ASP A C 1
ATOM 1616 O O . ASP A 1 175 ? 12.043 4.477 5.955 1.00 14.68 189 ASP A O 1
ATOM 1622 N N . SER A 1 176 ? 13.605 3.870 7.454 1.00 14.28 190 SER A N 1
ATOM 1623 C CA . SER A 1 176 ? 12.791 4.296 8.582 1.00 10.31 190 SER A CA 1
ATOM 1624 C C . SER A 1 176 ? 13.195 5.766 8.708 1.00 11.89 190 SER A C 1
ATOM 1625 O O . SER A 1 176 ? 14.012 6.258 7.925 1.00 11.44 190 SER A O 1
ATOM 1630 N N . CYS A 1 177 ? 12.645 6.475 9.677 1.00 13.40 191 CYS A N 1
ATOM 1631 C CA . CYS A 1 177 ? 12.972 7.882 9.817 1.00 12.83 191 CYS A CA 1
ATOM 1632 C C . CYS A 1 177 ? 12.595 8.315 11.223 1.00 13.72 191 CYS A C 1
ATOM 1633 O O . CYS A 1 177 ? 12.274 7.476 12.069 1.00 10.92 191 CYS A O 1
ATOM 1637 N N . GLN A 1 178 ? 12.640 9.623 11.463 1.00 15.46 192 GLN A N 1
ATOM 1638 C CA . GLN A 1 178 ? 12.303 10.193 12.762 1.00 14.56 192 GLN A CA 1
ATOM 1639 C C . GLN A 1 178 ? 10.914 9.753 13.233 1.00 15.50 192 GLN A C 1
ATOM 1640 O O . GLN A 1 178 ? 9.948 9.754 12.462 1.00 13.32 192 GLN A O 1
ATOM 1649 N N . GLY A 1 179 ? 10.828 9.373 14.506 1.00 13.91 193 GLY A N 1
ATOM 1650 C CA . GLY A 1 179 ? 9.569 8.928 15.074 1.00 12.47 193 GLY A CA 1
ATOM 1651 C C . GLY A 1 179 ? 9.396 7.419 15.051 1.00 12.76 193 GLY A C 1
ATOM 1652 O O . GLY A 1 179 ? 8.566 6.877 15.779 1.00 16.04 193 GLY A O 1
ATOM 1654 N N . ASP A 1 180 ? 10.177 6.736 14.216 1.00 15.52 194 ASP A N 1
ATOM 1655 C CA . ASP A 1 180 ? 10.097 5.282 14.103 1.00 12.58 194 ASP A CA 1
ATOM 1656 C C . ASP A 1 180 ? 10.965 4.563 15.133 1.00 10.77 194 ASP A C 1
ATOM 1657 O O . ASP A 1 180 ? 10.771 3.370 15.397 1.00 9.37 194 ASP A O 1
ATOM 1663 N N . SER A 1 181 ? 11.925 5.290 15.701 1.00 8.67 195 SER A N 1
ATOM 1664 C CA . SER A 1 181 ? 12.838 4.745 16.703 1.00 8.46 195 SER A CA 1
ATOM 1665 C C . SER A 1 181 ? 12.129 3.885 17.743 1.00 8.44 195 SER A C 1
ATOM 1666 O O . SER A 1 181 ? 11.059 4.243 18.217 1.00 10.30 195 SER A O 1
ATOM 1670 N N . GLY A 1 182 ? 12.742 2.760 18.103 1.00 11.30 196 GLY A N 1
ATOM 1671 C CA . GLY A 1 182 ? 12.143 1.867 19.083 1.00 11.09 196 GLY A CA 1
ATOM 1672 C C . GLY A 1 182 ? 11.286 0.812 18.409 1.00 10.93 196 GLY A C 1
ATOM 1673 O O . GLY A 1 182 ? 11.048 -0.259 18.959 1.00 9.89 196 GLY A O 1
ATOM 1675 N N . GLY A 1 183 ? 10.827 1.128 17.203 1.00 11.25 197 GLY A N 1
ATOM 1676 C CA . GLY A 1 183 ? 9.992 0.217 16.449 1.00 6.88 197 GLY A CA 1
ATOM 1677 C C . GLY A 1 183 ? 10.664 -1.094 16.103 1.00 11.83 197 GLY A C 1
ATOM 1678 O O . GLY A 1 183 ? 11.893 -1.203 16.122 1.00 7.83 197 GLY A O 1
ATOM 1680 N N . PRO A 1 184 ? 9.867 -2.110 15.748 1.00 11.94 198 PRO A N 1
ATOM 1681 C CA . PRO A 1 184 ? 10.356 -3.443 15.395 1.00 10.97 198 PRO A CA 1
ATOM 1682 C C . PRO A 1 184 ? 10.878 -3.677 13.984 1.00 12.64 198 PRO A C 1
ATOM 1683 O O . PRO A 1 184 ? 10.444 -3.052 13.015 1.00 12.22 198 PRO A O 1
ATOM 1687 N N . VAL A 1 185 ? 11.823 -4.604 13.906 1.00 9.38 199 VAL A N 1
ATOM 1688 C CA . VAL A 1 185 ? 12.424 -5.049 12.660 1.00 11.11 199 VAL A CA 1
ATOM 1689 C C . VAL A 1 185 ? 12.293 -6.568 12.791 1.00 12.97 199 VAL A C 1
ATOM 1690 O O . VAL A 1 185 ? 13.088 -7.217 13.472 1.00 17.19 199 VAL A O 1
ATOM 1695 N N . VAL A 1 186 ? 11.264 -7.132 12.170 1.00 13.45 200 VAL A N 1
ATOM 1696 C CA . VAL A 1 186 ? 11.037 -8.568 12.250 1.00 15.41 200 VAL A CA 1
ATOM 1697 C C . VAL A 1 186 ? 11.428 -9.292 10.964 1.00 16.97 200 VAL A C 1
ATOM 1698 O O . VAL A 1 186 ? 10.893 -9.015 9.890 1.00 16.67 200 VAL A O 1
ATOM 1703 N N . CYS A 1 187 ? 12.378 -10.213 11.086 1.00 17.15 201 CYS A N 1
ATOM 1704 C CA . CYS A 1 187 ? 12.853 -10.983 9.948 1.00 20.91 201 CYS A CA 1
ATOM 1705 C C . CYS A 1 187 ? 12.531 -12.455 10.154 1.00 22.07 201 CYS A C 1
ATOM 1706 O O . CYS A 1 187 ? 12.999 -13.074 11.111 1.00 22.32 201 CYS A O 1
ATOM 1710 N N . ASN A 1 188 ? 11.725 -13.003 9.253 1.00 22.20 202 ASN A N 1
ATOM 1711 C CA . ASN A 1 188 ? 11.335 -14.404 9.313 1.00 25.33 202 ASN A CA 1
ATOM 1712 C C . ASN A 1 188 ? 10.738 -14.784 10.663 1.00 26.17 202 ASN A C 1
ATOM 1713 O O . ASN A 1 188 ? 11.086 -15.816 11.232 1.00 28.28 202 ASN A O 1
ATOM 1721 N N . GLY A 1 189 ? 9.844 -13.940 11.173 1.00 23.64 203 GLY A N 1
ATOM 1722 C CA . GLY A 1 189 ? 9.200 -14.218 12.442 1.00 23.05 203 GLY A CA 1
ATOM 1723 C C . GLY A 1 189 ? 9.967 -13.905 13.716 1.00 25.82 203 GLY A C 1
ATOM 1724 O O . GLY A 1 189 ? 9.449 -14.126 14.811 1.00 27.40 203 GLY A O 1
ATOM 1726 N N . GLN A 1 190 ? 11.189 -13.395 13.600 1.00 25.75 204 GLN A N 1
ATOM 1727 C CA . GLN A 1 190 ? 11.976 -13.074 14.792 1.00 25.06 204 GLN A CA 1
ATOM 1728 C C . GLN A 1 190 ? 12.314 -11.592 14.893 1.00 21.73 204 GLN A C 1
ATOM 1729 O O . GLN A 1 190 ? 12.557 -10.931 13.885 1.00 20.92 204 GLN A O 1
ATOM 1738 N N . LEU A 1 191 ? 12.326 -11.073 16.115 1.00 17.53 209 LEU A N 1
ATOM 1739 C CA . LEU A 1 191 ? 12.664 -9.676 16.344 1.00 18.77 209 LEU A CA 1
ATOM 1740 C C . LEU A 1 191 ? 14.176 -9.575 16.257 1.00 18.18 209 LEU A C 1
ATOM 1741 O O . LEU A 1 191 ? 14.882 -10.002 17.166 1.00 21.47 209 LEU A O 1
ATOM 1747 N N . GLN A 1 192 ? 14.673 -9.012 15.163 1.00 16.71 210 GLN A N 1
ATOM 1748 C CA . GLN A 1 192 ? 16.110 -8.891 14.970 1.00 16.45 210 GLN A CA 1
ATOM 1749 C C . GLN A 1 192 ? 16.652 -7.491 15.246 1.00 16.55 210 GLN A C 1
ATOM 1750 O O . GLN A 1 192 ? 17.842 -7.328 15.496 1.00 16.42 210 GLN A O 1
ATOM 1759 N N . GLY A 1 193 ? 15.788 -6.481 15.202 1.00 15.32 211 GLY A N 1
ATOM 1760 C CA . GLY A 1 193 ? 16.253 -5.128 15.444 1.00 12.13 211 GLY A CA 1
ATOM 1761 C C . GLY A 1 193 ? 15.264 -4.135 16.033 1.00 13.54 211 GLY A C 1
ATOM 1762 O O . GLY A 1 193 ? 14.067 -4.394 16.153 1.00 14.68 211 GLY A O 1
ATOM 1764 N N . VAL A 1 194 ? 15.808 -2.990 16.422 1.00 14.05 212 VAL A N 1
ATOM 1765 C CA . VAL A 1 194 ? 15.056 -1.879 16.989 1.00 13.88 212 VAL A CA 1
ATOM 1766 C C . VAL A 1 194 ? 15.523 -0.687 16.166 1.00 13.73 212 VAL A C 1
ATOM 1767 O O . VAL A 1 194 ? 16.728 -0.504 15.976 1.00 11.57 212 VAL A O 1
ATOM 1772 N N . VAL A 1 195 ? 14.587 0.107 15.657 1.00 14.99 213 VAL A N 1
ATOM 1773 C CA . VAL A 1 195 ? 14.960 1.279 14.868 1.00 14.51 213 VAL A CA 1
ATOM 1774 C C . VAL A 1 195 ? 15.815 2.187 15.757 1.00 13.40 213 VAL A C 1
ATOM 1775 O O . VAL A 1 195 ? 15.410 2.516 16.873 1.00 10.12 213 VAL A O 1
ATOM 1780 N N . SER A 1 196 ? 16.990 2.585 15.265 1.00 13.46 214 SER A N 1
ATOM 1781 C CA . SER A 1 196 ? 17.898 3.418 16.059 1.00 11.89 214 SER A CA 1
ATOM 1782 C C . SER A 1 196 ? 18.341 4.765 15.473 1.00 12.69 214 SER A C 1
ATOM 1783 O O . SER A 1 196 ? 17.962 5.816 15.973 1.00 12.55 214 SER A O 1
ATOM 1788 N N . TRP A 1 197 ? 19.153 4.745 14.424 1.00 10.65 215 TRP A N 1
ATOM 1789 C CA . TRP A 1 197 ? 19.629 5.998 13.861 1.00 12.63 215 TRP A CA 1
ATOM 1790 C C . TRP A 1 197 ? 20.106 5.884 12.420 1.00 15.21 215 TRP A C 1
ATOM 1791 O O . TRP A 1 197 ? 20.112 4.804 11.828 1.00 17.78 215 TRP A O 1
ATOM 1804 N N . GLY A 1 198 ? 20.516 7.019 11.870 1.00 14.52 216 GLY A N 1
ATOM 1805 C CA . GLY A 1 198 ? 21.010 7.046 10.513 1.00 16.07 216 GLY A CA 1
ATOM 1806 C C . GLY A 1 198 ? 21.340 8.466 10.110 1.00 19.70 216 GLY A C 1
ATOM 1807 O O . GLY A 1 198 ? 21.018 9.414 10.826 1.00 19.03 216 GLY A O 1
ATOM 1809 N N . ASP A 1 199 ? 21.995 8.614 8.964 1.00 21.69 217 ASP A N 1
ATOM 1810 C CA . ASP A 1 199 ? 22.343 9.932 8.455 1.00 23.07 217 ASP A CA 1
ATOM 1811 C C . ASP A 1 199 ? 21.192 10.352 7.550 1.00 21.16 217 ASP A C 1
ATOM 1812 O O . ASP A 1 199 ? 21.099 9.921 6.398 1.00 20.11 217 ASP A O 1
ATOM 1818 N N . GLY A 1 200 ? 20.308 11.186 8.086 1.00 17.82 219 GLY A N 1
ATOM 1819 C CA . GLY A 1 200 ? 19.150 11.609 7.325 1.00 16.68 219 GLY A CA 1
ATOM 1820 C C . GLY A 1 200 ? 18.156 10.463 7.255 1.00 17.21 219 GLY A C 1
ATOM 1821 O O . GLY A 1 200 ? 18.118 9.603 8.144 1.00 13.46 219 GLY A O 1
ATOM 1823 N N . CYS A 1 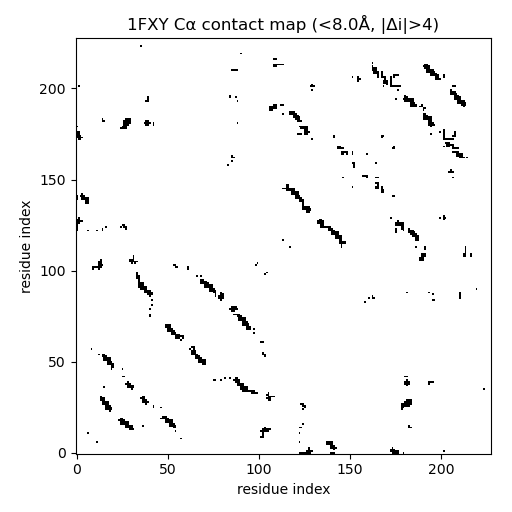201 ? 17.355 10.452 6.195 1.00 20.00 220 CYS A N 1
ATOM 1824 C CA . CYS A 1 201 ? 16.352 9.418 5.973 1.00 16.98 220 CYS A CA 1
ATOM 1825 C C . CYS A 1 201 ? 16.251 9.089 4.491 1.00 17.84 220 CYS A C 1
ATOM 1826 O O . CYS A 1 201 ? 16.053 9.979 3.664 1.00 18.97 220 CYS A O 1
ATOM 1830 N N . ALA A 1 202 A 16.385 7.810 4.165 1.00 15.50 220 ALA A N 1
ATOM 1831 C CA . ALA A 1 202 A 16.274 7.350 2.790 1.00 19.59 220 ALA A CA 1
ATOM 1832 C C . ALA A 1 202 A 17.313 7.962 1.852 1.00 21.78 220 ALA A C 1
ATOM 1833 O O . ALA A 1 202 A 17.104 8.017 0.640 1.00 23.21 220 ALA A O 1
ATOM 1836 N N . GLN A 1 203 ? 18.431 8.416 2.413 1.00 21.43 221 GLN A N 1
ATOM 1837 C CA . GLN A 1 203 ? 19.502 9.004 1.615 1.00 22.41 221 GLN A CA 1
ATOM 1838 C C . GLN A 1 203 ? 20.296 7.900 0.927 1.00 25.07 221 GLN A C 1
ATOM 1839 O O . GLN A 1 203 ? 20.373 6.776 1.424 1.00 27.93 221 GLN A O 1
ATOM 1848 N N . LYS A 1 204 ? 20.879 8.229 -0.221 1.00 25.99 222 LYS A N 1
ATOM 1849 C CA . LYS A 1 204 ? 21.676 7.282 -0.990 1.00 24.72 222 LYS A CA 1
ATOM 1850 C C . LYS A 1 204 ? 22.926 6.879 -0.204 1.00 24.62 222 LYS A C 1
ATOM 1851 O O . LYS A 1 204 ? 23.639 7.724 0.335 1.00 28.12 222 LYS A O 1
ATOM 1861 N N . ASN A 1 205 ? 23.176 5.579 -0.128 1.00 25.68 223 ASN A N 1
ATOM 1862 C CA . ASN A 1 205 ? 24.331 5.053 0.590 1.00 28.44 223 ASN A CA 1
ATOM 1863 C C . ASN A 1 205 ? 24.283 5.338 2.094 1.00 27.91 223 ASN A C 1
ATOM 1864 O O . ASN A 1 205 ? 25.301 5.244 2.784 1.00 30.43 223 ASN A O 1
ATOM 1872 N N . LYS A 1 206 ? 23.102 5.688 2.593 1.00 25.40 224 LYS A N 1
ATOM 1873 C CA . LYS A 1 206 ? 22.912 5.975 4.013 1.00 25.53 224 LYS A CA 1
ATOM 1874 C C . LYS A 1 206 ? 21.734 5.156 4.548 1.00 23.93 224 LYS A C 1
ATOM 1875 O O . LYS A 1 206 ? 20.677 5.701 4.861 1.00 24.41 224 LYS A O 1
ATOM 1885 N N . PRO A 1 207 ? 21.911 3.827 4.673 1.00 28.24 225 PRO A N 1
ATOM 1886 C CA . PRO A 1 207 ? 20.832 2.961 5.171 1.00 27.35 225 PRO A CA 1
ATOM 1887 C C . PRO A 1 207 ? 20.580 3.101 6.670 1.00 24.03 225 PRO A C 1
ATOM 1888 O O . PRO A 1 207 ? 21.461 3.515 7.423 1.00 23.44 225 PRO A O 1
ATOM 1892 N N . GLY A 1 208 ? 19.368 2.760 7.094 1.00 20.75 226 GLY A N 1
ATOM 1893 C CA . GLY A 1 208 ? 19.036 2.849 8.500 1.00 13.24 226 GLY A CA 1
ATOM 1894 C C . GLY A 1 208 ? 19.928 1.931 9.306 1.00 13.67 226 GLY A C 1
ATOM 1895 O O . GLY A 1 208 ? 20.276 0.846 8.853 1.00 10.95 226 GLY A O 1
ATOM 1897 N N . VAL A 1 209 ? 20.320 2.380 10.493 1.00 13.45 227 VAL A N 1
ATOM 1898 C CA . VAL A 1 209 ? 21.162 1.585 11.385 1.00 15.69 227 VAL A CA 1
ATOM 1899 C C . VAL A 1 209 ? 20.276 1.123 12.547 1.00 15.05 227 VAL A C 1
ATOM 1900 O O . VAL A 1 209 ? 19.576 1.928 13.170 1.00 16.47 227 VAL A O 1
ATOM 1905 N N . TYR A 1 210 ? 20.311 -0.172 12.835 1.00 17.82 228 TYR A N 1
ATOM 1906 C CA . TYR A 1 210 ? 19.469 -0.743 13.880 1.00 12.74 228 TYR A CA 1
ATOM 1907 C C . TYR A 1 210 ? 20.212 -1.419 15.014 1.00 11.56 228 TYR A C 1
ATOM 1908 O O . TYR A 1 210 ? 21.335 -1.892 14.853 1.00 13.71 228 TYR A O 1
ATOM 1919 N N . THR A 1 211 ? 19.566 -1.458 16.170 1.00 10.30 229 THR A N 1
ATOM 1920 C CA . THR A 1 211 ? 20.123 -2.120 17.338 1.00 9.94 229 THR A CA 1
ATOM 1921 C C . THR A 1 211 ? 19.970 -3.620 17.080 1.00 11.15 229 THR A C 1
ATOM 1922 O O . THR A 1 211 ? 18.874 -4.097 16.780 1.00 13.79 229 THR A O 1
ATOM 1928 N N . LYS A 1 212 ? 21.072 -4.355 17.171 1.00 9.26 230 LYS A N 1
ATOM 1929 C CA . LYS A 1 212 ? 21.062 -5.794 16.944 1.00 14.45 230 LYS A CA 1
ATOM 1930 C C . LYS A 1 212 ? 20.541 -6.506 18.199 1.00 14.35 230 LYS A C 1
ATOM 1931 O O . LYS A 1 212 ? 21.299 -6.818 19.117 1.00 15.07 230 LYS A O 1
ATOM 1941 N N . VAL A 1 213 ? 19.237 -6.754 18.219 1.00 15.58 231 VAL A N 1
ATOM 1942 C CA . VAL A 1 213 ? 18.576 -7.399 19.348 1.00 15.70 231 VAL A CA 1
ATOM 1943 C C . VAL A 1 213 ? 19.208 -8.726 19.791 1.00 16.70 231 VAL A C 1
ATOM 1944 O O . VAL A 1 213 ? 19.200 -9.058 20.980 1.00 15.74 231 VAL A O 1
ATOM 1949 N N . TYR A 1 214 ? 19.761 -9.479 18.845 1.00 17.31 232 TYR A N 1
ATOM 1950 C CA . TYR A 1 214 ? 20.370 -10.763 19.170 1.00 18.47 232 TYR A CA 1
ATOM 1951 C C . TYR A 1 214 ? 21.477 -10.634 20.219 1.00 20.63 232 TYR A C 1
ATOM 1952 O O . TYR A 1 214 ? 21.646 -11.522 21.055 1.00 23.54 232 TYR A O 1
ATOM 1963 N N . ASN A 1 215 ? 22.215 -9.527 20.182 1.00 18.97 233 ASN A N 1
ATOM 1964 C CA . ASN A 1 215 ? 23.302 -9.286 21.133 1.00 21.35 233 ASN A CA 1
ATOM 1965 C C . ASN A 1 215 ? 22.787 -8.924 22.522 1.00 18.53 233 ASN A C 1
ATOM 1966 O O . ASN A 1 215 ? 23.539 -8.954 23.492 1.00 18.34 233 ASN A O 1
ATOM 1974 N N . TYR A 1 216 ? 21.505 -8.586 22.613 1.00 19.24 234 TYR A N 1
ATOM 1975 C CA . TYR A 1 216 ? 20.911 -8.178 23.884 1.00 17.34 234 TYR A CA 1
ATOM 1976 C C . TYR A 1 216 ? 19.913 -9.159 24.485 1.00 14.46 234 TYR A C 1
ATOM 1977 O O . TYR A 1 216 ? 19.225 -8.829 25.448 1.00 18.85 234 TYR A O 1
ATOM 1988 N N . VAL A 1 217 ? 19.824 -10.356 23.924 1.00 16.08 235 VAL A N 1
ATOM 1989 C CA . VAL A 1 217 ? 18.887 -11.347 24.439 1.00 17.58 235 VAL A CA 1
ATOM 1990 C C . VAL A 1 217 ? 19.125 -11.608 25.927 1.00 20.45 235 VAL A C 1
ATOM 1991 O O . VAL A 1 217 ? 18.173 -11.690 26.707 1.00 21.44 235 VAL A O 1
ATOM 1996 N N . LYS A 1 218 ? 20.394 -11.730 26.316 1.00 19.60 236 LYS A N 1
ATOM 1997 C CA . LYS A 1 218 ? 20.745 -11.986 27.712 1.00 22.87 236 LYS A CA 1
ATOM 1998 C C . LYS A 1 218 ? 20.387 -10.800 28.602 1.00 19.40 236 LYS A C 1
ATOM 1999 O O . LYS A 1 218 ? 19.852 -10.968 29.701 1.00 18.04 236 LYS A O 1
ATOM 2009 N N . TRP A 1 219 ? 20.687 -9.598 28.126 1.00 17.31 237 TRP A N 1
ATOM 2010 C CA . TRP A 1 219 ? 20.381 -8.401 28.891 1.00 17.02 237 TRP A CA 1
ATOM 2011 C C . TRP A 1 219 ? 18.862 -8.246 29.064 1.00 18.76 237 TRP A C 1
ATOM 2012 O O . TRP A 1 219 ? 18.384 -7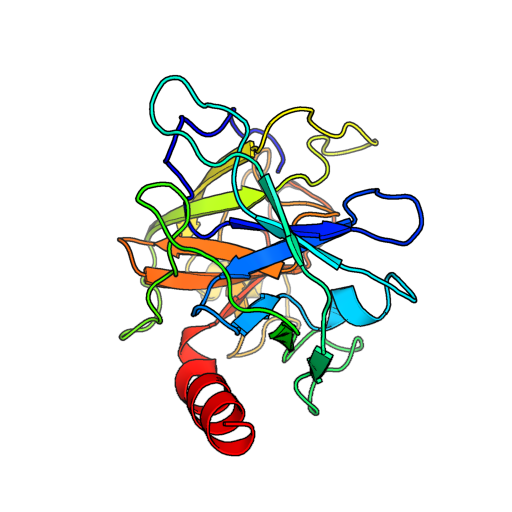.940 30.159 1.00 18.40 237 TRP A O 1
ATOM 2025 N N . ILE A 1 220 ? 18.098 -8.467 27.996 1.00 14.17 238 ILE A N 1
ATOM 2026 C CA . ILE A 1 220 ? 16.647 -8.346 28.090 1.00 15.32 238 ILE A CA 1
ATOM 2027 C C . ILE A 1 220 ? 16.046 -9.371 29.056 1.00 16.57 238 ILE A C 1
ATOM 2028 O O . ILE A 1 220 ? 15.259 -9.016 29.936 1.00 19.03 238 ILE A O 1
ATOM 2034 N N . LYS A 1 221 ? 16.415 -10.638 28.880 1.00 14.26 239 LYS A N 1
ATOM 2035 C CA . LYS A 1 221 ? 15.900 -11.721 29.714 1.00 16.25 239 LYS A CA 1
ATOM 2036 C C . LYS A 1 221 ? 16.194 -11.551 31.200 1.00 15.31 239 LYS A C 1
ATOM 2037 O O . LYS A 1 221 ? 15.300 -11.677 32.037 1.00 16.55 239 LYS A O 1
ATOM 2047 N N . ASN A 1 222 ? 17.450 -11.271 31.524 1.00 16.37 240 ASN A N 1
ATOM 2048 C CA . ASN A 1 222 ? 17.855 -11.101 32.911 1.00 16.77 240 ASN A CA 1
ATOM 2049 C C . ASN A 1 222 ? 17.311 -9.816 33.536 1.00 16.01 240 ASN A C 1
ATOM 2050 O O . ASN A 1 222 ? 17.011 -9.782 34.730 1.00 16.80 240 ASN A O 1
ATOM 2058 N N . THR A 1 223 ? 17.186 -8.763 32.732 1.00 15.25 241 THR A N 1
ATOM 2059 C CA . THR A 1 223 ? 16.665 -7.487 33.222 1.00 13.29 241 THR A CA 1
ATOM 2060 C C . THR A 1 223 ? 15.190 -7.653 33.586 1.00 16.73 241 THR A C 1
ATOM 2061 O O . THR A 1 223 ? 14.712 -7.106 34.583 1.00 20.13 241 THR A O 1
ATOM 2067 N N . ILE A 1 224 ? 14.468 -8.409 32.766 1.00 16.40 242 ILE A N 1
ATOM 2068 C CA . ILE A 1 224 ? 13.061 -8.651 33.013 1.00 16.97 242 ILE A CA 1
ATOM 2069 C C . ILE A 1 224 ? 12.899 -9.540 34.239 1.00 16.12 242 ILE A C 1
ATOM 2070 O O . ILE A 1 224 ? 12.008 -9.326 35.057 1.00 19.61 242 ILE A O 1
ATOM 2076 N N . ALA A 1 225 ? 13.774 -10.530 34.373 1.00 18.30 243 ALA A N 1
ATOM 2077 C CA . ALA A 1 225 ? 13.726 -11.441 35.512 1.00 17.22 243 ALA A CA 1
ATOM 2078 C C . ALA A 1 225 ? 14.189 -10.752 36.798 1.00 21.11 243 ALA A C 1
ATOM 2079 O O . ALA A 1 225 ? 13.749 -11.105 37.890 1.00 22.25 243 ALA A O 1
ATOM 2082 N N . ALA A 1 226 ? 15.080 -9.773 36.671 1.00 20.59 244 ALA A N 1
ATOM 2083 C CA . ALA A 1 226 ? 15.581 -9.056 37.836 1.00 21.68 244 ALA A CA 1
ATOM 2084 C C . ALA A 1 226 ? 14.489 -8.154 38.381 1.00 23.35 244 ALA A C 1
ATOM 2085 O O . ALA A 1 226 ? 14.451 -7.838 39.568 1.00 25.26 244 ALA A O 1
ATOM 2088 N N . ASN A 1 227 ? 13.590 -7.744 37.499 1.00 27.75 245 ASN A N 1
ATOM 2089 C CA . ASN A 1 227 ? 12.507 -6.862 37.885 1.00 29.70 245 ASN A CA 1
ATOM 2090 C C . ASN A 1 227 ? 11.166 -7.591 37.891 1.00 30.52 245 ASN A C 1
ATOM 2091 O O . ASN A 1 227 ? 10.112 -6.966 37.808 1.00 35.01 245 ASN A O 1
ATOM 2099 N N . SER A 1 228 ? 11.210 -8.914 38.001 0.00 32.63 246 SER A N 1
ATOM 2100 C CA . SER A 1 228 ? 9.992 -9.716 38.021 0.00 33.37 246 SER A CA 1
ATOM 2101 C C . SER A 1 228 ? 10.101 -10.861 39.024 0.00 33.75 246 SER A C 1
ATOM 2102 O O . SER A 1 228 ? 9.043 -11.388 39.429 0.00 34.10 246 SER A O 1
#

Sequence (228 aa):
IVGGYNCKDGEVPWQALLINEENEGFCGGTILSEFYILTAAHCLYQAKRFKVRVGDRNTEQEEGGEAVHEVEVVIKHNRFTKETYDFDIAVLRLKTPITFRMNVAPASLPTAPPATGTKCLISGWGNTASSGADYPDELQCLDAPVLSQAKCEASYPGKITSNMFCVGFLEGGKDSCQGDSGGPVVCNGQLQGVVSWGDGCAQKNKPGVYTKVYNYVKWIKNTIAANS

Nearest PDB structures (foldseek):
  1fxy-assembly1_A-2  TM=1.004E+00  e=1.848E-46  Homo sapiens
  1qqu-assembly1_A  TM=9.615E-01  e=3.387E-32  Sus scrofa
  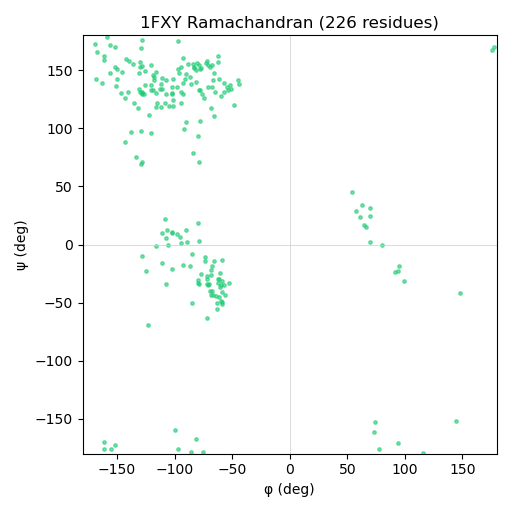1co7-assembly1_E  TM=9.595E-01  e=4.679E-32  Rattus norvegicus
  1v2t-assembly1_T  TM=9.510E-01  e=9.540E-31  Bos taurus
  1v2r-assembly1_T  TM=9.494E-01  e=1.249E-30  Bos taurus

Organism: Homo sapiens (NCBI:txid9606)

B-factor: mean 21.87, std 8.95, range [3.58, 57.96]

Solvent-accessible surface area: 10798 Å² total; per-residue (Å²): 0,9,47,31,74,80,23,132,87,40,55,15,21,46,14,0,11,0,14,41,120,140,117,110,41,23,0,2,0,0,0,22,35,82,48,7,0,0,0,0,0,19,0,24,101,89,21,173,174,28,90,0,47,3,24,34,204,56,76,173,133,45,141,62,21,86,34,82,13,81,26,96,57,70,30,93,19,146,172,31,54,113,157,60,74,18,45,1,0,0,0,0,47,0,112,78,57,7,112,85,45,170,21,4,28,53,12,66,37,6,112,47,78,27,62,92,45,36,125,2,26,1,0,0,62,0,13,38,23,61,106,55,88,88,113,24,134,69,31,14,0,5,70,0,27,7,21,30,62,73,108,0,87,77,8,6,103,88,126,26,42,86,21,5,3,0,0,2,51,52,148,16,41,80,6,7,13,122,17,0,10,0,0,0,0,14,5,128,54,44,0,8,0,0,7,6,44,31,78,50,6,10,85,134,72,55,3,3,1,0,5,30,0,80,67,7,29,158,55,2,117,83,17,36,65,86,65,111

Radius of gyration: 16.13 Å; Cα contacts (8 Å, |Δi|>4): 616; chains: 1; bounding box: 48×35×42 Å